Protein AF-A0A382R152-F1 (afdb_monomer_lite)

pLDDT: mean 88.53, std 9.12, range [49.44, 97.94]

Structure (mmCIF, N/CA/C/O backbone):
data_AF-A0A382R152-F1
#
_entry.id   AF-A0A382R152-F1
#
loop_
_atom_site.group_PDB
_atom_site.id
_atom_site.type_symbol
_atom_site.label_atom_id
_atom_site.label_alt_id
_atom_site.label_comp_id
_atom_site.label_asym_id
_atom_site.label_entity_id
_atom_site.label_seq_id
_atom_site.pdbx_PDB_ins_code
_atom_site.Cartn_x
_atom_site.Cartn_y
_atom_site.Cartn_z
_atom_site.occupancy
_atom_site.B_iso_or_equiv
_atom_site.auth_seq_id
_atom_site.auth_comp_id
_atom_site.auth_asym_id
_atom_site.auth_atom_id
_atom_site.pdbx_PDB_model_num
ATOM 1 N N . GLU A 1 1 ? 10.656 -10.999 -13.604 1.00 49.44 1 GLU A N 1
ATOM 2 C CA . GLU A 1 1 ? 9.371 -11.693 -13.848 1.00 49.44 1 GLU A CA 1
ATOM 3 C C . GLU A 1 1 ? 8.268 -10.721 -14.263 1.00 49.44 1 GLU A C 1
ATOM 5 O O . GLU A 1 1 ? 7.995 -10.675 -15.449 1.00 49.44 1 GLU A O 1
ATOM 10 N N . ARG A 1 2 ? 7.750 -9.830 -13.401 1.00 69.31 2 ARG A N 1
ATOM 11 C CA . ARG A 1 2 ? 6.674 -8.877 -13.789 1.00 69.31 2 ARG A CA 1
ATOM 12 C C . ARG A 1 2 ? 6.960 -7.984 -15.012 1.00 69.31 2 ARG A C 1
ATOM 14 O O . ARG A 1 2 ? 6.044 -7.653 -15.750 1.00 69.31 2 ARG A O 1
ATOM 21 N N . ALA A 1 3 ? 8.215 -7.591 -15.251 1.00 72.88 3 ALA A N 1
ATOM 22 C CA . ALA A 1 3 ? 8.578 -6.809 -16.441 1.00 72.88 3 ALA A CA 1
ATOM 23 C C . ALA A 1 3 ? 8.379 -7.589 -17.759 1.00 72.88 3 ALA A C 1
ATOM 25 O O . ALA A 1 3 ? 8.063 -6.986 -18.779 1.00 72.88 3 ALA A O 1
ATOM 26 N N . MET A 1 4 ? 8.524 -8.920 -17.731 1.00 75.69 4 MET A N 1
ATOM 27 C CA . MET A 1 4 ? 8.311 -9.774 -18.904 1.00 75.69 4 MET A CA 1
ATOM 28 C C . MET A 1 4 ? 6.829 -9.908 -19.236 1.00 75.69 4 MET A C 1
ATOM 30 O O . MET A 1 4 ? 6.459 -9.758 -20.393 1.00 75.69 4 MET A O 1
ATOM 34 N N . GLU A 1 5 ? 5.979 -10.082 -18.221 1.00 81.56 5 GLU A N 1
ATOM 35 C CA . GLU A 1 5 ? 4.521 -10.082 -18.401 1.00 81.56 5 GLU A CA 1
ATOM 36 C C . GLU A 1 5 ? 4.058 -8.782 -19.076 1.00 81.56 5 GLU A C 1
ATOM 38 O O . GLU A 1 5 ? 3.312 -8.812 -20.053 1.00 81.56 5 GLU A O 1
ATOM 43 N N . TRP A 1 6 ? 4.565 -7.632 -18.618 1.00 80.31 6 TRP A N 1
ATOM 44 C CA . TRP A 1 6 ? 4.281 -6.337 -19.244 1.00 80.31 6 TRP A CA 1
ATOM 45 C C . TRP A 1 6 ? 4.761 -6.248 -20.693 1.00 80.31 6 TRP A C 1
ATOM 47 O O . TRP A 1 6 ? 4.036 -5.726 -21.537 1.00 80.31 6 TRP A O 1
ATOM 57 N N . LEU A 1 7 ? 5.949 -6.769 -21.006 1.00 81.31 7 LEU A N 1
ATOM 58 C CA . LEU A 1 7 ? 6.458 -6.802 -22.378 1.00 81.31 7 LEU A CA 1
ATOM 59 C C . LEU A 1 7 ? 5.624 -7.694 -23.293 1.00 81.31 7 LEU A C 1
ATOM 61 O O . LEU A 1 7 ? 5.415 -7.342 -24.451 1.00 81.31 7 LEU A O 1
ATOM 65 N N . GLU A 1 8 ? 5.118 -8.818 -22.794 1.00 84.00 8 GLU A N 1
ATOM 66 C CA . GLU A 1 8 ? 4.187 -9.653 -23.549 1.00 84.00 8 GLU A CA 1
ATOM 67 C C . GLU A 1 8 ? 2.862 -8.940 -23.808 1.00 84.00 8 GLU A C 1
ATOM 69 O O . GLU A 1 8 ? 2.343 -9.018 -24.923 1.00 84.00 8 GLU A O 1
ATOM 74 N N . PHE A 1 9 ? 2.322 -8.228 -22.813 1.00 83.81 9 PHE A N 1
ATOM 75 C CA . PHE A 1 9 ? 1.118 -7.417 -22.993 1.00 83.81 9 PHE A CA 1
ATOM 76 C C . PHE A 1 9 ? 1.338 -6.308 -24.023 1.00 83.81 9 PHE A C 1
ATOM 78 O O . PHE A 1 9 ? 0.552 -6.207 -24.963 1.00 83.81 9 PHE A O 1
ATOM 85 N N . LEU A 1 10 ? 2.434 -5.550 -23.911 1.00 79.69 10 LEU A N 1
ATOM 86 C CA . LEU A 1 10 ? 2.822 -4.545 -24.905 1.00 79.69 10 LEU A CA 1
ATOM 87 C C . LEU A 1 10 ? 2.988 -5.175 -26.291 1.00 79.69 10 LEU A C 1
ATOM 89 O O . LEU A 1 10 ? 2.518 -4.630 -27.281 1.00 79.69 10 LEU A O 1
ATOM 93 N N . GLY A 1 11 ? 3.575 -6.369 -26.368 1.00 78.81 11 GLY A N 1
ATOM 94 C CA . GLY A 1 11 ? 3.734 -7.119 -27.611 1.00 78.81 11 GLY A CA 1
ATOM 95 C C . GLY A 1 11 ? 2.418 -7.505 -28.296 1.00 78.81 11 GLY A C 1
ATOM 96 O O . GLY A 1 11 ? 2.448 -7.809 -29.488 1.00 78.81 11 GLY A O 1
ATOM 97 N N . ARG A 1 12 ? 1.278 -7.468 -27.590 1.00 86.00 12 ARG A N 1
ATOM 98 C CA . ARG A 1 12 ? -0.070 -7.714 -28.137 1.00 86.00 12 ARG A CA 1
ATOM 99 C C . ARG A 1 12 ? -0.805 -6.432 -28.545 1.00 86.00 12 ARG A C 1
ATOM 101 O O . ARG A 1 12 ? -1.848 -6.532 -29.185 1.00 86.00 12 ARG A O 1
ATOM 108 N N . CYS A 1 13 ? -0.286 -5.259 -28.186 1.00 86.62 13 CYS A N 1
ATOM 109 C CA . CYS A 1 13 ? -0.845 -3.967 -28.580 1.00 86.62 13 CYS A CA 1
ATOM 110 C C . CYS A 1 13 ? -0.509 -3.624 -30.043 1.00 86.62 13 CYS A C 1
ATOM 112 O O . CYS A 1 13 ? 0.427 -4.177 -30.638 1.00 86.62 13 CYS A O 1
ATOM 114 N N . ASP A 1 14 ? -1.274 -2.700 -30.620 1.00 89.69 14 ASP A N 1
ATOM 115 C CA . ASP A 1 14 ? -0.998 -2.093 -31.922 1.00 89.69 14 ASP A CA 1
ATOM 116 C C . ASP A 1 14 ? 0.264 -1.212 -31.887 1.00 89.69 14 ASP A C 1
ATOM 118 O O . ASP A 1 14 ? 0.681 -0.737 -30.830 1.00 89.69 14 ASP A O 1
ATOM 122 N N . ASP A 1 15 ? 0.882 -1.010 -33.052 1.00 88.81 15 ASP A N 1
ATOM 123 C CA . ASP A 1 15 ? 2.144 -0.268 -33.169 1.00 88.81 15 ASP A CA 1
ATOM 124 C C . ASP A 1 15 ? 2.016 1.187 -32.677 1.00 88.81 15 ASP A C 1
ATOM 126 O O . ASP A 1 15 ? 2.917 1.681 -32.000 1.00 88.81 15 ASP A O 1
ATOM 130 N N . SER A 1 16 ? 0.885 1.856 -32.936 1.00 87.88 16 SER A N 1
ATOM 131 C CA . SER A 1 16 ? 0.647 3.232 -32.478 1.00 87.88 16 SER A CA 1
ATOM 132 C C . SER A 1 16 ? 0.649 3.356 -30.955 1.00 87.88 16 SER A C 1
ATOM 134 O O . SER A 1 16 ? 1.367 4.199 -30.422 1.00 87.88 16 SER A O 1
ATOM 136 N N . SER A 1 17 ? -0.082 2.491 -30.247 1.00 86.50 17 SER A N 1
ATOM 137 C CA . SER A 1 17 ? -0.139 2.505 -28.778 1.00 86.50 17 SER A CA 1
ATOM 138 C C . SER A 1 17 ? 1.228 2.234 -28.141 1.00 86.50 17 SER A C 1
ATOM 140 O O . SER A 1 17 ? 1.584 2.813 -27.114 1.00 86.50 17 SER A O 1
ATOM 142 N N . ILE A 1 18 ? 2.014 1.345 -28.752 1.00 86.00 18 ILE A N 1
ATOM 143 C CA . ILE A 1 18 ? 3.367 1.019 -28.294 1.00 86.00 18 ILE A CA 1
ATOM 144 C C . ILE A 1 18 ? 4.302 2.221 -28.453 1.00 86.00 18 ILE A C 1
ATOM 146 O O . ILE A 1 18 ? 5.067 2.525 -27.536 1.00 86.00 18 ILE A O 1
ATOM 150 N N . LEU A 1 19 ? 4.253 2.895 -29.605 1.00 88.00 19 LEU A N 1
ATOM 151 C CA . LEU A 1 19 ? 5.058 4.087 -29.870 1.00 88.00 19 LEU A CA 1
ATOM 152 C C . LEU A 1 19 ? 4.694 5.232 -28.943 1.00 88.00 19 LEU A C 1
ATOM 154 O O . LEU A 1 19 ? 5.592 5.853 -28.383 1.00 88.00 19 LEU A O 1
ATOM 158 N N . GLU A 1 20 ? 3.399 5.473 -28.748 1.00 88.56 20 GLU A N 1
ATOM 159 C CA . GLU A 1 20 ? 2.924 6.502 -27.831 1.00 88.56 20 GLU A CA 1
ATOM 160 C C . GLU A 1 20 ? 3.490 6.264 -26.430 1.00 88.56 20 GLU A C 1
ATOM 162 O O . GLU A 1 20 ? 4.118 7.159 -25.866 1.00 88.56 20 GLU A O 1
ATOM 167 N N . TRP A 1 21 ? 3.390 5.032 -25.916 1.00 86.44 21 TRP A N 1
ATOM 168 C CA . TRP A 1 21 ? 3.977 4.670 -24.626 1.00 86.44 21 TRP A CA 1
ATOM 169 C C . TRP A 1 21 ? 5.500 4.872 -24.600 1.00 86.44 21 TRP A C 1
ATOM 171 O O . TRP A 1 21 ? 6.046 5.463 -23.665 1.00 86.44 21 TRP A O 1
ATOM 181 N N . LEU A 1 22 ? 6.207 4.423 -25.640 1.00 85.00 22 LEU A N 1
ATOM 182 C CA . LEU A 1 22 ? 7.656 4.592 -25.756 1.00 85.00 22 LEU A CA 1
ATOM 183 C C . LEU A 1 22 ? 8.079 6.057 -25.848 1.00 85.00 22 LEU A C 1
ATOM 185 O O . LEU A 1 22 ? 9.185 6.378 -25.424 1.00 85.00 22 LEU A O 1
ATOM 189 N N . GLN A 1 23 ? 7.245 6.949 -26.368 1.00 87.38 23 GLN A N 1
ATOM 190 C CA . GLN A 1 23 ? 7.544 8.376 -26.467 1.00 87.38 23 GLN A CA 1
ATOM 191 C C . GLN A 1 23 ? 7.165 9.126 -25.187 1.00 87.38 23 GLN A C 1
ATOM 193 O O . GLN A 1 23 ? 7.918 9.999 -24.758 1.00 87.38 23 GLN A O 1
ATOM 198 N N . SER A 1 24 ? 6.061 8.754 -24.535 1.00 86.38 24 SER A N 1
ATOM 199 C CA . SER A 1 24 ? 5.534 9.452 -23.357 1.00 86.38 24 SER A CA 1
ATOM 200 C C . SER A 1 24 ? 6.192 9.051 -22.037 1.00 86.38 24 SER A C 1
ATOM 202 O O . SER A 1 24 ? 6.223 9.847 -21.103 1.00 86.38 24 SER A O 1
ATOM 204 N N . GLU A 1 25 ? 6.664 7.806 -21.919 1.00 83.81 25 GLU A N 1
ATOM 205 C CA . GLU A 1 25 ? 7.173 7.276 -20.647 1.00 83.81 25 GLU A CA 1
ATOM 206 C C . GLU A 1 25 ? 8.525 7.912 -20.257 1.00 83.81 25 GLU A C 1
ATOM 208 O O . GLU A 1 25 ? 9.223 8.489 -21.091 1.00 83.81 25 GLU A O 1
ATOM 213 N N . ASP A 1 26 ? 8.934 7.793 -18.993 1.00 89.38 26 ASP A N 1
ATOM 214 C CA . ASP A 1 26 ? 10.235 8.285 -18.528 1.00 89.38 26 ASP A CA 1
ATOM 215 C C . ASP A 1 26 ? 11.416 7.620 -19.267 1.00 89.38 26 ASP A C 1
ATOM 217 O O . ASP A 1 26 ? 11.409 6.419 -19.564 1.00 89.38 26 ASP A O 1
ATOM 221 N N . PHE A 1 27 ? 12.444 8.412 -19.573 1.00 92.56 27 PHE A N 1
ATOM 222 C CA . PHE A 1 27 ? 13.604 7.949 -20.330 1.00 92.56 27 PHE A CA 1
ATOM 223 C C . PHE A 1 27 ? 14.461 6.969 -19.522 1.00 92.56 27 PHE A C 1
ATOM 225 O O . PHE A 1 27 ? 14.777 5.889 -20.024 1.00 92.56 27 PHE A O 1
ATOM 232 N N . ASP A 1 28 ? 14.785 7.293 -18.265 1.00 93.06 28 ASP A N 1
ATOM 233 C CA . ASP A 1 28 ? 15.613 6.434 -17.409 1.00 93.06 28 ASP A CA 1
ATOM 234 C C . ASP A 1 28 ? 14.925 5.082 -17.156 1.00 93.06 28 ASP A C 1
ATOM 236 O O . ASP A 1 28 ? 15.590 4.046 -17.110 1.00 93.06 28 ASP A O 1
ATOM 240 N N . GLN A 1 29 ? 13.591 5.046 -17.082 1.00 91.19 29 GLN A N 1
ATOM 241 C CA . GLN A 1 29 ? 12.837 3.794 -16.998 1.00 91.19 29 GLN A CA 1
ATOM 242 C C . GLN A 1 29 ? 12.987 2.908 -18.241 1.00 91.19 29 GLN A C 1
ATOM 244 O O . GLN A 1 29 ? 13.156 1.692 -18.101 1.00 91.19 29 GLN A O 1
ATOM 249 N N . LYS A 1 30 ? 12.946 3.483 -19.450 1.00 91.56 30 LYS A N 1
ATOM 250 C CA . LYS A 1 30 ? 13.200 2.725 -20.688 1.00 91.56 30 LYS A CA 1
ATOM 251 C C . LYS A 1 30 ? 14.620 2.176 -20.669 1.00 91.56 30 LYS A C 1
ATOM 253 O O . LYS A 1 30 ? 14.815 0.986 -20.900 1.00 91.56 30 LYS A O 1
ATOM 258 N N . VAL A 1 31 ? 15.601 3.010 -20.325 1.00 94.81 31 VAL A N 1
ATOM 259 C CA . VAL A 1 31 ? 17.007 2.590 -20.252 1.00 94.81 31 VAL A CA 1
ATOM 260 C C . VAL A 1 31 ? 17.191 1.480 -19.216 1.00 94.81 31 VAL A C 1
ATOM 262 O O . VAL A 1 31 ? 17.801 0.467 -19.543 1.00 94.81 31 VAL A O 1
ATOM 265 N N . ALA A 1 32 ? 16.604 1.592 -18.020 1.00 93.56 32 ALA A N 1
ATOM 266 C CA . ALA A 1 32 ? 16.646 0.543 -16.997 1.00 93.56 32 ALA A CA 1
ATOM 267 C C . ALA A 1 32 ? 16.058 -0.784 -17.508 1.00 93.56 32 ALA A C 1
ATOM 269 O O . ALA A 1 32 ? 16.636 -1.854 -17.291 1.00 93.56 32 ALA A O 1
ATOM 270 N N . LEU A 1 33 ? 14.927 -0.718 -18.224 1.00 91.56 33 LEU A N 1
ATOM 271 C CA . LEU A 1 33 ? 14.302 -1.880 -18.850 1.00 91.56 33 LEU A CA 1
ATOM 272 C C . LEU A 1 33 ? 15.258 -2.528 -19.857 1.00 91.56 33 LEU A C 1
ATOM 274 O O . LEU A 1 33 ? 15.572 -3.709 -19.713 1.00 91.56 33 LEU A O 1
ATOM 278 N N . PHE A 1 34 ? 15.788 -1.770 -20.820 1.00 93.25 34 PHE A N 1
ATOM 279 C CA . PHE A 1 34 ? 16.715 -2.307 -21.820 1.00 93.25 34 PHE A CA 1
ATOM 280 C C . PHE A 1 34 ? 18.026 -2.808 -21.191 1.00 93.25 34 PHE A C 1
ATOM 282 O O . PHE A 1 34 ? 18.452 -3.916 -21.509 1.00 93.25 34 PHE A O 1
ATOM 289 N N . GLN A 1 35 ? 18.612 -2.103 -20.219 1.00 94.56 35 GLN A N 1
ATOM 290 C CA . GLN A 1 35 ? 19.797 -2.563 -19.481 1.00 94.56 35 GLN A CA 1
ATOM 291 C C . GLN A 1 35 ? 19.567 -3.910 -18.788 1.00 94.56 35 GLN A C 1
ATOM 293 O O . GLN A 1 35 ? 20.495 -4.714 -18.689 1.00 94.56 35 GLN A O 1
ATOM 298 N N . SER A 1 36 ? 18.343 -4.205 -18.340 1.00 91.88 36 SER A N 1
ATOM 299 C CA . SER A 1 36 ? 18.020 -5.501 -17.733 1.00 91.88 36 SER A CA 1
ATOM 300 C C . SER A 1 36 ? 17.859 -6.642 -18.752 1.00 91.88 36 SER A C 1
ATOM 302 O O . SER A 1 36 ? 18.052 -7.803 -18.391 1.00 91.88 36 SER A O 1
ATOM 304 N N . LEU A 1 37 ? 17.582 -6.336 -20.026 1.00 92.31 37 LEU A N 1
ATOM 305 C CA . LEU A 1 37 ? 17.165 -7.323 -21.037 1.00 92.31 37 LEU A CA 1
ATOM 306 C C . LEU A 1 37 ? 18.151 -7.510 -22.190 1.00 92.31 37 LEU A C 1
ATOM 308 O O . LEU A 1 37 ? 18.156 -8.575 -22.811 1.00 92.31 37 LEU A O 1
ATOM 312 N N . VAL A 1 38 ? 18.984 -6.511 -22.477 1.00 93.38 38 VAL A N 1
ATOM 313 C CA . VAL A 1 38 ? 19.966 -6.555 -23.563 1.00 93.38 38 VAL A CA 1
ATOM 314 C C . VAL A 1 38 ? 21.358 -6.155 -23.092 1.00 93.38 38 VAL A C 1
ATOM 316 O O . VAL A 1 38 ? 21.535 -5.495 -22.064 1.00 93.38 38 VAL A O 1
ATOM 319 N N . LYS A 1 39 ? 22.363 -6.602 -23.840 1.00 92.38 39 LYS A N 1
ATOM 320 C CA . LYS A 1 39 ? 23.678 -5.962 -23.916 1.00 92.38 39 LYS A CA 1
ATOM 321 C C . LYS A 1 39 ? 23.792 -5.327 -25.296 1.00 92.38 39 LYS A C 1
ATOM 323 O O . LYS A 1 39 ? 23.332 -5.921 -26.267 1.00 92.38 39 LYS A O 1
ATOM 328 N N . VAL A 1 40 ? 24.370 -4.140 -25.366 1.00 92.94 40 VAL A N 1
ATOM 329 C CA . VAL A 1 40 ? 24.528 -3.399 -26.616 1.00 92.94 40 VAL A CA 1
ATOM 330 C C . VAL A 1 40 ? 26.006 -3.114 -26.789 1.00 92.94 40 VAL A C 1
ATOM 332 O O . VAL A 1 40 ? 26.661 -2.692 -25.836 1.00 92.94 40 VAL A O 1
ATOM 335 N N . TYR A 1 41 ? 26.506 -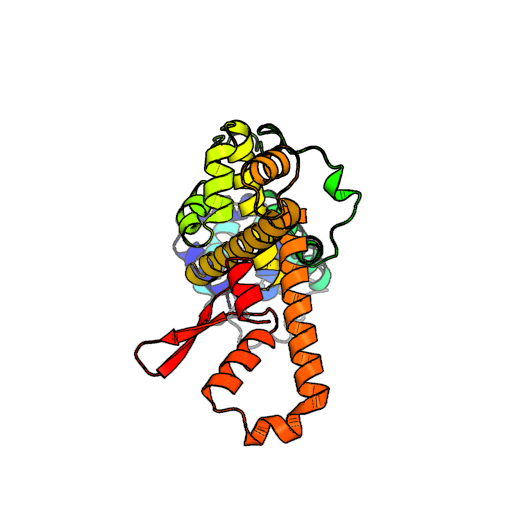3.372 -27.987 1.00 89.75 41 TYR A N 1
ATOM 336 C CA . TYR A 1 41 ? 27.870 -3.080 -28.394 1.00 89.75 41 TYR A CA 1
ATOM 337 C C . TYR A 1 41 ? 27.849 -2.234 -29.663 1.00 89.75 41 TYR A C 1
ATOM 339 O O . TYR A 1 41 ? 26.858 -2.216 -30.397 1.00 89.75 41 TYR A O 1
ATOM 347 N N . LYS A 1 42 ? 28.945 -1.523 -29.900 1.00 88.31 42 LYS A N 1
ATOM 348 C CA . LYS A 1 42 ? 29.193 -0.748 -31.110 1.00 88.31 42 LYS A CA 1
ATOM 349 C C . LYS A 1 42 ? 30.639 -0.988 -31.518 1.00 88.31 42 LYS A C 1
ATOM 351 O O . LYS A 1 42 ? 31.487 -1.279 -30.675 1.00 88.31 42 LYS A O 1
ATOM 356 N N . ASP A 1 43 ? 30.925 -0.896 -32.808 1.00 80.00 43 ASP A N 1
ATOM 357 C CA . ASP A 1 43 ? 32.303 -0.976 -33.289 1.00 80.00 43 ASP A CA 1
ATOM 358 C C . ASP A 1 43 ? 33.052 0.327 -32.954 1.00 80.00 43 ASP A C 1
ATOM 360 O O . ASP A 1 43 ? 33.139 1.255 -33.760 1.00 80.00 43 ASP A O 1
ATOM 364 N N . ASP A 1 44 ? 33.514 0.428 -31.705 1.00 79.06 44 ASP A N 1
ATOM 365 C CA . ASP A 1 44 ? 34.372 1.497 -31.202 1.00 79.06 44 ASP A CA 1
ATOM 366 C C . ASP A 1 44 ? 35.449 0.964 -30.238 1.00 79.06 44 ASP A C 1
ATOM 368 O O . ASP A 1 44 ? 35.395 -0.168 -29.756 1.00 79.06 44 ASP A O 1
ATOM 372 N N . GLU A 1 45 ? 36.460 1.786 -29.947 1.00 70.19 45 GLU A N 1
ATOM 373 C CA . GLU A 1 45 ? 37.611 1.382 -29.122 1.00 70.19 45 GLU A CA 1
ATOM 374 C C . GLU A 1 45 ? 37.239 0.977 -27.684 1.00 70.19 45 GLU A C 1
ATOM 376 O O . GLU A 1 45 ? 38.019 0.300 -27.014 1.00 70.19 45 GLU A O 1
ATOM 381 N N . MET A 1 46 ? 36.067 1.385 -27.195 1.00 70.69 46 MET A N 1
ATOM 382 C CA . MET A 1 46 ? 35.683 1.271 -25.786 1.00 70.69 46 MET A CA 1
ATOM 383 C C . MET A 1 46 ? 34.678 0.142 -25.533 1.00 70.69 46 MET A C 1
ATOM 385 O O . MET A 1 46 ? 34.532 -0.291 -24.389 1.00 70.69 46 MET A O 1
ATOM 389 N N . THR A 1 47 ? 33.992 -0.341 -26.572 1.00 67.88 47 THR A N 1
ATOM 390 C CA . THR A 1 47 ? 32.923 -1.344 -26.462 1.00 67.88 47 THR A CA 1
ATOM 391 C C . THR A 1 47 ? 33.131 -2.575 -27.351 1.00 67.88 47 THR A C 1
ATOM 393 O O . THR A 1 47 ? 32.436 -3.567 -27.167 1.00 67.88 47 THR A O 1
ATOM 396 N N . ASN A 1 48 ? 34.147 -2.625 -28.218 1.00 69.38 48 ASN A N 1
ATOM 397 C CA . ASN A 1 48 ? 34.407 -3.760 -29.122 1.00 69.38 48 ASN A CA 1
ATOM 398 C C . ASN A 1 48 ? 35.042 -5.011 -28.450 1.00 69.38 48 ASN A C 1
ATOM 400 O O . ASN A 1 48 ? 35.848 -5.713 -29.056 1.00 69.38 48 ASN A O 1
ATOM 404 N N . SER A 1 49 ? 34.730 -5.315 -27.183 1.00 72.12 49 SER A N 1
ATOM 405 C CA . SER A 1 49 ? 35.267 -6.516 -26.515 1.00 72.12 49 SER A CA 1
ATOM 406 C C . SER A 1 49 ? 34.377 -7.755 -26.655 1.00 72.12 49 SER A C 1
ATOM 408 O O . SER A 1 49 ? 34.891 -8.859 -26.527 1.00 72.12 49 SER A O 1
ATOM 410 N N . TYR A 1 50 ? 33.073 -7.614 -26.949 1.00 79.31 50 TYR A N 1
ATOM 411 C CA . TYR A 1 50 ? 32.094 -8.714 -27.134 1.00 79.31 50 TYR A CA 1
ATOM 412 C C . TYR A 1 50 ? 32.156 -9.849 -26.082 1.00 79.31 50 TYR A C 1
ATOM 414 O O . TYR A 1 50 ? 31.645 -10.950 -26.296 1.00 79.31 50 TYR A O 1
ATOM 422 N N . GLU A 1 51 ? 32.746 -9.593 -24.912 1.00 75.81 51 GLU A N 1
ATOM 423 C CA . GLU A 1 51 ? 32.969 -10.612 -23.891 1.00 75.81 51 GLU A CA 1
ATOM 424 C C . GLU A 1 51 ? 31.657 -10.977 -23.177 1.00 75.81 51 GLU A C 1
ATOM 426 O O . GLU A 1 51 ? 30.880 -10.117 -22.728 1.00 75.81 51 GLU A O 1
ATOM 431 N N . GLY A 1 52 ? 31.408 -12.280 -23.020 1.00 77.00 52 GLY A N 1
ATOM 432 C CA . GLY A 1 52 ? 30.259 -12.783 -22.267 1.00 77.00 52 GLY A CA 1
ATOM 433 C C . GLY A 1 52 ? 28.921 -12.627 -22.993 1.00 77.00 52 GLY A C 1
ATOM 434 O O . GLY A 1 52 ? 27.884 -12.467 -22.332 1.00 77.00 52 GLY A O 1
ATOM 435 N N . VAL A 1 53 ? 28.943 -12.620 -24.329 1.00 83.75 53 VAL A N 1
ATOM 436 C CA . VAL A 1 53 ? 27.765 -12.797 -25.196 1.00 83.75 53 VAL A CA 1
ATOM 437 C C . VAL A 1 53 ? 27.896 -13.988 -26.145 1.00 83.75 53 VAL A C 1
ATOM 439 O O . VAL A 1 53 ? 27.094 -14.138 -27.072 1.00 83.75 53 VAL A O 1
ATOM 442 N N . GLU A 1 54 ? 28.867 -14.875 -25.912 1.00 84.19 54 GLU A N 1
ATOM 443 C CA . GLU A 1 54 ? 29.066 -16.047 -26.758 1.00 84.19 54 GLU A CA 1
ATOM 444 C C . GLU A 1 54 ? 27.802 -16.926 -26.766 1.00 84.19 54 GLU A C 1
ATOM 446 O O . GLU A 1 54 ? 27.289 -17.344 -25.727 1.00 84.19 54 GLU A O 1
ATOM 451 N N . GLY A 1 55 ? 27.268 -17.196 -27.960 1.00 81.88 55 GLY A N 1
ATOM 452 C CA . GLY A 1 55 ? 26.065 -18.016 -28.139 1.00 81.88 55 GLY A CA 1
ATOM 453 C C . GLY A 1 55 ? 24.737 -17.319 -27.819 1.00 81.88 55 GLY A C 1
ATOM 454 O O . GLY A 1 55 ? 23.687 -17.960 -27.912 1.00 81.88 55 GLY A O 1
ATOM 455 N N . MET A 1 56 ? 24.740 -16.026 -27.476 1.00 88.81 56 MET A N 1
ATOM 456 C CA . MET A 1 56 ? 23.505 -15.253 -27.331 1.00 88.81 56 MET A CA 1
ATOM 457 C C . MET A 1 56 ? 22.900 -14.915 -28.698 1.00 88.81 56 MET A C 1
ATOM 459 O O . MET A 1 56 ? 23.601 -14.711 -29.690 1.00 88.81 56 MET A O 1
ATOM 463 N N . THR A 1 57 ? 21.569 -14.835 -28.752 1.00 89.75 57 THR A N 1
ATOM 464 C CA . THR A 1 57 ? 20.885 -14.327 -29.947 1.00 89.75 57 THR A CA 1
ATOM 465 C C . THR A 1 57 ? 21.160 -12.833 -30.067 1.00 89.75 57 THR A C 1
ATOM 467 O O . THR A 1 57 ? 20.974 -12.103 -29.091 1.00 89.75 57 THR A O 1
ATOM 470 N N . HIS A 1 58 ? 21.579 -12.390 -31.251 1.00 90.12 58 HIS A N 1
ATOM 471 C CA . HIS A 1 58 ? 21.860 -10.987 -31.526 1.00 90.12 58 HIS A CA 1
ATOM 472 C C . HIS A 1 58 ? 21.024 -10.454 -32.687 1.00 90.12 58 HIS A C 1
ATOM 474 O O . HIS A 1 58 ? 20.467 -11.213 -33.488 1.00 90.12 58 HIS A O 1
ATOM 480 N N . LEU A 1 59 ? 20.917 -9.134 -32.739 1.00 91.25 59 LEU A N 1
ATOM 481 C CA . LEU A 1 59 ? 20.210 -8.376 -33.753 1.00 91.25 59 LEU A CA 1
ATOM 482 C C . LEU A 1 59 ? 20.990 -7.092 -34.035 1.00 91.25 59 LEU A C 1
ATOM 484 O O . LEU A 1 59 ? 21.302 -6.354 -33.106 1.00 91.25 59 LEU A O 1
ATOM 488 N N . SER A 1 60 ? 21.217 -6.812 -35.315 1.00 91.06 60 SER A N 1
ATOM 489 C CA . SER A 1 60 ? 21.661 -5.507 -35.802 1.00 91.06 60 SER A CA 1
ATOM 490 C C . SER A 1 60 ? 20.613 -4.990 -36.782 1.00 91.06 60 SER A C 1
ATOM 492 O O . SER A 1 60 ? 20.208 -5.719 -37.692 1.00 91.06 60 SER A O 1
ATOM 494 N N . LEU A 1 61 ? 20.104 -3.779 -36.548 1.00 89.81 61 LEU A N 1
ATOM 495 C CA . LEU A 1 61 ? 19.034 -3.173 -37.356 1.00 89.81 61 LEU A CA 1
ATOM 496 C C . LEU A 1 61 ? 19.556 -2.088 -38.297 1.00 89.81 61 LEU A C 1
ATOM 498 O O . LEU A 1 61 ? 19.043 -1.933 -39.402 1.00 89.81 61 LEU A O 1
ATOM 502 N N . ASP A 1 62 ? 20.580 -1.363 -37.862 1.00 87.44 62 ASP A N 1
ATOM 503 C CA . ASP A 1 62 ? 21.138 -0.190 -38.531 1.00 87.44 62 ASP A CA 1
ATOM 504 C C . ASP A 1 62 ? 22.601 -0.379 -38.958 1.00 87.44 62 ASP A C 1
ATOM 506 O O . ASP A 1 62 ? 23.181 0.513 -39.575 1.00 87.44 62 ASP A O 1
ATOM 510 N N . GLY A 1 63 ? 23.197 -1.535 -38.645 1.00 85.56 63 GLY A N 1
ATOM 511 C CA . GLY A 1 63 ? 24.608 -1.824 -38.899 1.00 85.56 63 GLY A CA 1
ATOM 512 C C . GLY A 1 63 ? 25.571 -1.050 -37.996 1.00 85.56 63 GLY A C 1
ATOM 513 O O . GLY A 1 63 ? 26.769 -1.056 -38.268 1.00 85.56 63 GLY A O 1
ATOM 514 N N . VAL A 1 64 ? 25.063 -0.371 -36.961 1.00 89.12 64 VAL A N 1
ATOM 515 C CA . VAL A 1 64 ? 25.863 0.409 -36.007 1.00 89.12 64 VAL A CA 1
ATOM 516 C C . VAL A 1 64 ? 25.871 -0.259 -34.641 1.00 89.12 64 VAL A C 1
ATOM 518 O O . VAL A 1 64 ? 26.942 -0.414 -34.056 1.00 89.12 64 VAL A O 1
ATOM 521 N N . TYR A 1 65 ? 24.699 -0.648 -34.132 1.00 92.81 65 TYR A N 1
ATOM 522 C CA . TYR A 1 65 ? 24.597 -1.307 -32.832 1.00 92.81 65 TYR A CA 1
ATOM 523 C C . TYR A 1 65 ? 24.357 -2.802 -32.986 1.00 92.81 65 TYR A C 1
ATOM 525 O O . TYR A 1 65 ? 23.447 -3.238 -33.698 1.00 92.81 65 TYR A O 1
ATOM 533 N N . ASP A 1 66 ? 25.119 -3.576 -32.224 1.00 92.75 66 ASP A N 1
ATOM 534 C CA . ASP A 1 66 ? 24.923 -5.007 -32.060 1.00 92.75 66 ASP A CA 1
ATOM 535 C C . ASP A 1 66 ? 24.241 -5.281 -30.719 1.00 92.75 66 ASP A C 1
ATOM 537 O O . ASP A 1 66 ? 24.798 -5.076 -29.635 1.00 92.75 66 ASP A O 1
ATOM 541 N N . ILE A 1 67 ? 22.984 -5.724 -30.793 1.00 94.62 67 ILE A N 1
ATOM 542 C CA . ILE A 1 67 ? 22.108 -5.913 -29.636 1.00 94.62 67 ILE A CA 1
ATOM 543 C C . ILE A 1 67 ? 22.001 -7.402 -29.323 1.00 94.62 67 ILE A C 1
ATOM 545 O O . ILE A 1 67 ? 21.437 -8.170 -30.100 1.00 94.62 67 ILE A O 1
ATOM 549 N N . TYR A 1 68 ? 22.476 -7.807 -28.148 1.00 94.19 68 TYR A N 1
ATOM 550 C CA . TYR A 1 68 ? 22.414 -9.180 -27.651 1.00 94.19 68 TYR A CA 1
ATOM 551 C C . TYR A 1 68 ? 21.327 -9.327 -26.595 1.00 94.19 68 TYR A C 1
ATOM 553 O O . TYR A 1 68 ? 21.307 -8.607 -25.594 1.00 94.19 68 TYR A O 1
ATOM 561 N N . PHE A 1 69 ? 20.441 -10.301 -26.781 1.00 93.75 69 PHE A N 1
ATOM 562 C CA . PHE A 1 69 ? 19.354 -10.567 -25.845 1.00 93.75 69 PHE A CA 1
ATOM 563 C C . PHE A 1 69 ? 19.830 -11.429 -24.672 1.00 93.75 69 PHE A C 1
ATOM 565 O O . PHE A 1 69 ? 20.333 -12.536 -24.860 1.00 93.75 69 PHE A O 1
ATOM 572 N N . LYS A 1 70 ? 19.604 -10.950 -23.442 1.00 90.75 70 LYS A N 1
ATOM 573 C CA . LYS A 1 70 ? 19.865 -11.701 -22.198 1.00 90.75 70 LYS A CA 1
ATOM 574 C C . LYS A 1 70 ? 18.795 -12.763 -21.918 1.00 90.75 70 LYS A C 1
ATOM 576 O O . LYS A 1 70 ? 18.988 -13.632 -21.072 1.00 90.75 70 LYS A O 1
ATOM 581 N N . ILE A 1 71 ? 17.657 -12.674 -22.604 1.00 88.00 71 ILE A N 1
ATOM 582 C CA . ILE A 1 71 ? 16.468 -13.506 -22.407 1.00 88.00 71 ILE A CA 1
ATOM 583 C C . ILE A 1 71 ? 16.221 -14.416 -23.614 1.00 88.00 71 ILE A C 1
ATOM 585 O O . ILE A 1 71 ? 16.497 -14.047 -24.754 1.00 88.00 71 ILE A O 1
ATOM 589 N N . LYS A 1 72 ? 15.652 -15.604 -23.371 1.00 85.00 72 LYS A N 1
ATOM 590 C CA . LYS A 1 72 ? 15.278 -16.537 -24.449 1.00 85.00 72 LYS A CA 1
ATOM 591 C C . LYS A 1 72 ? 14.073 -16.030 -25.243 1.00 85.00 72 LYS A C 1
ATOM 593 O O . LYS A 1 72 ? 14.099 -16.036 -26.470 1.00 85.00 72 LYS A O 1
ATOM 598 N N . GLU A 1 73 ? 13.043 -15.554 -24.551 1.00 84.88 73 GLU A N 1
ATOM 599 C CA . GLU A 1 73 ? 11.802 -15.043 -25.142 1.00 84.88 73 GLU A CA 1
ATOM 600 C C . GLU A 1 73 ? 11.937 -13.558 -25.494 1.00 84.88 73 GLU A C 1
ATOM 602 O O . GLU A 1 73 ? 11.533 -12.670 -24.754 1.00 84.88 73 GLU A O 1
ATOM 607 N N . HIS A 1 74 ? 12.548 -13.279 -26.642 1.00 87.44 74 HIS A N 1
ATOM 608 C CA . HIS A 1 74 ? 12.886 -11.919 -27.072 1.00 87.44 74 HIS A CA 1
ATOM 609 C C . HIS A 1 74 ? 11.947 -11.364 -28.156 1.00 87.44 74 HIS A C 1
ATOM 611 O O . HIS A 1 74 ? 12.193 -10.279 -28.674 1.00 87.44 74 HIS A O 1
ATOM 617 N N . GLY A 1 75 ? 10.876 -12.079 -28.523 1.00 87.81 75 GLY A N 1
ATOM 618 C CA . GLY A 1 75 ? 9.999 -11.709 -29.644 1.00 87.81 75 GLY A CA 1
ATOM 619 C C . GLY A 1 75 ? 9.356 -10.325 -29.493 1.00 87.81 75 GLY A C 1
ATOM 620 O O . GLY A 1 75 ? 9.451 -9.502 -30.403 1.00 87.81 75 GLY A O 1
ATOM 621 N N . ALA A 1 76 ? 8.773 -10.042 -28.324 1.00 87.38 76 ALA A N 1
ATOM 622 C CA . ALA A 1 76 ? 8.182 -8.736 -28.030 1.00 87.38 76 ALA A CA 1
ATOM 623 C C . ALA A 1 76 ? 9.239 -7.621 -28.040 1.00 87.38 76 ALA A C 1
ATOM 625 O O . ALA A 1 76 ? 9.056 -6.593 -28.682 1.00 87.38 76 ALA A O 1
ATOM 626 N N . LEU A 1 77 ? 10.390 -7.859 -27.405 1.00 89.50 77 LEU A N 1
ATOM 627 C CA . LEU A 1 77 ? 11.479 -6.887 -27.335 1.00 89.50 77 LEU A CA 1
ATOM 628 C C . LEU A 1 77 ? 12.097 -6.589 -28.708 1.00 89.50 77 LEU A C 1
ATOM 630 O O . LEU A 1 77 ? 12.375 -5.437 -29.027 1.00 89.50 77 LEU A O 1
ATOM 634 N N . LYS A 1 78 ? 12.259 -7.614 -29.550 1.00 91.19 78 LYS A N 1
ATOM 635 C CA . LYS A 1 78 ? 12.696 -7.466 -30.940 1.00 91.19 78 LYS A CA 1
ATOM 636 C C . LYS A 1 78 ? 11.715 -6.610 -31.738 1.00 91.19 78 LYS A C 1
ATOM 638 O O . LYS A 1 78 ? 12.158 -5.731 -32.469 1.00 91.19 78 LYS A O 1
ATOM 643 N N . ARG A 1 79 ? 10.404 -6.828 -31.580 1.00 89.62 79 ARG A N 1
ATOM 644 C CA . ARG A 1 79 ? 9.376 -5.986 -32.214 1.00 89.62 79 ARG A CA 1
ATOM 645 C C . ARG A 1 79 ? 9.487 -4.529 -31.754 1.00 89.62 79 ARG A C 1
ATOM 647 O O . ARG A 1 79 ? 9.482 -3.650 -32.606 1.00 89.62 79 ARG A O 1
ATOM 654 N N . LEU A 1 80 ? 9.656 -4.282 -30.450 1.00 89.81 80 LEU A N 1
ATOM 655 C CA . LEU A 1 80 ? 9.850 -2.928 -29.908 1.00 89.81 80 LEU A CA 1
ATOM 656 C C . LEU A 1 80 ? 11.071 -2.229 -30.520 1.00 89.81 80 LEU A C 1
ATOM 658 O O . LEU A 1 80 ? 10.969 -1.077 -30.926 1.00 89.81 80 LEU A O 1
ATOM 662 N N . LEU A 1 81 ? 12.210 -2.923 -30.612 1.00 92.19 81 LEU A N 1
ATOM 663 C CA . LEU A 1 81 ? 13.439 -2.374 -31.195 1.00 92.19 81 LEU A CA 1
ATOM 664 C C . LEU A 1 81 ? 13.285 -2.061 -32.688 1.00 92.19 81 LEU A C 1
ATOM 666 O O . LEU A 1 81 ? 13.726 -1.003 -33.124 1.00 92.19 81 LEU A O 1
ATOM 670 N N . ILE A 1 82 ? 12.637 -2.948 -33.454 1.00 92.81 82 ILE A N 1
ATOM 671 C CA . ILE A 1 82 ? 12.347 -2.719 -34.879 1.00 92.81 82 ILE A CA 1
ATOM 672 C C . ILE A 1 82 ? 11.475 -1.473 -35.048 1.00 92.81 82 ILE A C 1
ATOM 674 O O . ILE A 1 82 ? 11.802 -0.614 -35.860 1.00 92.81 82 ILE A O 1
ATOM 678 N N . LEU A 1 83 ? 10.408 -1.366 -34.255 1.00 91.94 83 LEU A N 1
ATOM 679 C CA . LEU A 1 83 ? 9.455 -0.263 -34.332 1.00 91.94 83 LEU A CA 1
ATOM 680 C C . LEU A 1 83 ? 10.085 1.080 -33.931 1.00 91.94 83 LEU A C 1
ATOM 682 O O . LEU A 1 83 ? 9.896 2.082 -34.614 1.00 91.94 83 LEU A O 1
ATOM 686 N N . LEU A 1 84 ? 10.889 1.096 -32.862 1.00 91.81 84 LEU A N 1
ATOM 687 C CA . LEU A 1 84 ? 11.675 2.271 -32.471 1.00 91.81 84 LEU A CA 1
ATOM 688 C C . LEU A 1 84 ? 12.639 2.694 -33.576 1.00 91.81 84 LEU A C 1
ATOM 690 O O . LEU A 1 84 ? 12.718 3.874 -33.900 1.00 91.81 84 LEU A O 1
ATOM 694 N N . CYS A 1 85 ? 13.363 1.737 -34.158 1.00 94.00 85 CYS A N 1
ATOM 695 C CA . CYS A 1 85 ? 14.337 2.020 -35.204 1.00 94.00 85 CYS A CA 1
ATOM 696 C C . CYS A 1 85 ? 13.682 2.600 -36.468 1.00 94.00 85 CYS A C 1
ATOM 698 O O . CYS A 1 85 ? 14.308 3.423 -37.134 1.00 94.00 85 CYS A O 1
ATOM 700 N N . SER A 1 86 ? 12.456 2.187 -36.817 1.00 93.06 86 SER A N 1
ATOM 701 C CA . SER A 1 86 ? 11.761 2.689 -38.008 1.00 93.06 86 SER A CA 1
ATOM 702 C C . SER A 1 86 ? 11.058 4.029 -37.785 1.00 93.06 86 SER A C 1
ATOM 704 O O . SER A 1 86 ? 11.129 4.895 -38.653 1.00 93.06 86 SER A O 1
ATOM 706 N N . GLU A 1 87 ? 10.396 4.211 -36.641 1.00 93.88 87 GLU A N 1
ATOM 707 C CA . GLU A 1 87 ? 9.488 5.346 -36.413 1.00 93.88 87 GLU A CA 1
ATOM 708 C C . GLU A 1 87 ? 10.137 6.493 -35.627 1.00 93.88 87 GLU A C 1
ATOM 710 O O . GLU A 1 87 ? 9.845 7.661 -35.882 1.00 93.88 87 GLU A O 1
ATOM 715 N N . ASP A 1 88 ? 11.060 6.192 -34.705 1.00 93.44 88 ASP A N 1
ATOM 716 C CA . ASP A 1 88 ? 11.812 7.203 -33.953 1.00 93.44 88 ASP A CA 1
ATOM 717 C C . ASP A 1 88 ? 13.301 6.828 -33.806 1.00 93.44 88 ASP A C 1
ATOM 719 O O . ASP A 1 88 ? 13.777 6.477 -32.715 1.00 93.44 88 ASP A O 1
ATOM 723 N N . PRO A 1 89 ? 14.088 6.944 -34.898 1.00 93.75 89 PRO A N 1
ATOM 724 C CA . PRO A 1 89 ? 15.512 6.609 -34.882 1.00 93.75 89 PRO A CA 1
ATOM 725 C C . PRO A 1 89 ? 16.312 7.414 -33.847 1.00 93.75 89 PRO A C 1
ATOM 727 O O . PRO A 1 89 ? 17.336 6.955 -33.342 1.00 93.75 89 PRO A O 1
ATOM 730 N N . LYS A 1 90 ? 15.865 8.635 -33.515 1.00 94.81 90 LYS A N 1
ATOM 731 C CA . LYS A 1 90 ? 16.536 9.489 -32.524 1.00 94.81 90 LYS A CA 1
ATOM 732 C C . LYS A 1 90 ? 16.378 8.922 -31.120 1.00 94.81 90 LYS A C 1
ATOM 734 O O . LYS A 1 90 ? 17.370 8.836 -30.391 1.00 94.81 90 LYS A O 1
ATOM 739 N N . LEU A 1 91 ? 15.158 8.535 -30.748 1.00 93.94 91 LEU A N 1
ATOM 740 C CA . LEU A 1 91 ? 14.889 7.896 -29.466 1.00 93.94 91 LEU A CA 1
ATOM 741 C C . LEU A 1 91 ? 15.582 6.532 -29.373 1.00 93.94 91 LEU A C 1
ATOM 743 O O . LEU A 1 91 ? 16.219 6.259 -28.357 1.00 93.94 91 LEU A O 1
ATOM 747 N N . TYR A 1 92 ? 15.530 5.727 -30.441 1.00 95.19 92 TYR A N 1
ATOM 748 C CA . TYR A 1 92 ? 16.253 4.455 -30.545 1.00 95.19 92 TYR A CA 1
ATOM 749 C C . TYR A 1 92 ? 17.747 4.623 -30.225 1.00 95.19 92 TYR A C 1
ATOM 751 O O . TYR A 1 92 ? 18.246 4.017 -29.276 1.00 95.19 92 TYR A O 1
ATOM 759 N N . ASN A 1 93 ? 18.433 5.520 -30.942 1.00 95.31 93 ASN A N 1
ATOM 760 C CA . ASN A 1 93 ? 19.859 5.785 -30.736 1.00 95.31 93 ASN A CA 1
ATOM 761 C C . ASN A 1 93 ? 20.148 6.274 -29.313 1.00 95.31 93 ASN A C 1
ATOM 763 O O . ASN A 1 93 ? 21.091 5.815 -28.677 1.00 95.31 93 ASN A O 1
ATOM 767 N N . SER A 1 94 ? 19.314 7.181 -28.796 1.00 96.38 94 SER A N 1
ATOM 768 C CA . SER A 1 94 ? 19.492 7.740 -27.451 1.00 96.38 94 SER A CA 1
ATOM 769 C C . SER A 1 94 ? 19.390 6.661 -26.374 1.00 96.38 94 SER A C 1
ATOM 771 O O . SER A 1 94 ? 20.199 6.642 -25.448 1.00 96.38 94 SER A O 1
ATOM 773 N N . ILE A 1 95 ? 18.417 5.751 -26.495 1.00 96.06 95 ILE A N 1
ATOM 774 C CA . ILE A 1 95 ? 18.243 4.636 -25.558 1.00 96.06 95 ILE A CA 1
ATOM 775 C C . ILE A 1 95 ? 19.446 3.695 -25.623 1.00 96.06 95 ILE A C 1
ATOM 777 O O . ILE A 1 95 ? 19.967 3.332 -24.573 1.00 96.06 95 ILE A O 1
ATOM 781 N N . LEU A 1 96 ? 19.904 3.306 -26.817 1.00 95.56 96 LEU A N 1
ATOM 782 C CA . LEU A 1 96 ? 21.029 2.376 -26.956 1.00 95.56 96 LEU A CA 1
ATOM 783 C C . LEU A 1 96 ? 22.343 2.960 -26.431 1.00 95.56 96 LEU A C 1
ATOM 785 O O . LEU A 1 96 ? 23.032 2.289 -25.666 1.00 95.56 96 LEU A O 1
ATOM 789 N N . GLU A 1 97 ? 22.645 4.220 -26.745 1.00 95.50 97 GLU A N 1
ATOM 790 C CA . GLU A 1 97 ? 23.804 4.919 -26.179 1.00 95.50 97 GLU A CA 1
ATOM 791 C C . GLU A 1 97 ? 23.693 5.002 -24.645 1.00 95.50 97 GLU A C 1
ATOM 793 O O . GLU A 1 97 ? 24.648 4.713 -23.926 1.00 95.50 97 GLU A O 1
ATOM 798 N N . ALA A 1 98 ? 22.511 5.298 -24.096 1.00 96.25 98 ALA A N 1
ATOM 799 C CA . ALA A 1 98 ? 22.318 5.299 -22.646 1.00 96.25 98 ALA A CA 1
ATOM 800 C C . ALA A 1 98 ? 22.478 3.898 -22.025 1.00 96.25 98 ALA A C 1
ATOM 802 O O . ALA A 1 98 ? 23.043 3.772 -20.941 1.00 96.25 98 ALA A O 1
ATOM 803 N N . VAL A 1 99 ? 22.043 2.832 -22.704 1.00 95.38 99 VAL A N 1
ATOM 804 C CA . VAL A 1 99 ? 22.241 1.448 -22.242 1.00 95.38 99 VAL A CA 1
ATOM 805 C C . VAL A 1 99 ? 23.729 1.110 -22.131 1.00 95.38 99 VAL A C 1
ATOM 807 O O . VAL A 1 99 ? 24.109 0.466 -21.152 1.00 95.38 99 VAL A O 1
ATOM 810 N N . ILE A 1 100 ? 24.546 1.568 -23.087 1.00 93.19 100 ILE A N 1
ATOM 811 C CA . ILE A 1 100 ? 26.004 1.384 -23.099 1.00 93.19 100 ILE A CA 1
ATOM 812 C C . ILE A 1 100 ? 26.664 2.182 -21.966 1.00 93.19 100 ILE A C 1
ATOM 814 O O . ILE A 1 100 ? 27.448 1.633 -21.193 1.00 93.19 100 ILE A O 1
ATOM 818 N N . TRP A 1 101 ? 26.352 3.477 -21.861 1.00 94.25 101 TRP A N 1
ATOM 819 C CA . TRP A 1 101 ? 27.163 4.416 -21.078 1.00 94.25 101 TRP A CA 1
ATOM 820 C C . TRP A 1 101 ? 26.643 4.703 -19.669 1.00 94.25 101 TRP A C 1
ATOM 822 O O . TRP A 1 101 ? 27.420 5.130 -18.811 1.00 94.25 101 TRP A O 1
ATOM 832 N N . TYR A 1 102 ? 25.346 4.527 -19.397 1.00 95.50 102 TYR A N 1
ATOM 833 C CA . TYR A 1 102 ? 24.795 4.917 -18.098 1.00 95.50 102 TYR A CA 1
ATOM 834 C C . TYR A 1 102 ? 25.096 3.862 -17.025 1.00 95.50 102 TYR A C 1
ATOM 836 O O . TYR A 1 102 ? 24.828 2.674 -17.229 1.00 95.50 102 TYR A O 1
ATOM 844 N N . PRO A 1 103 ? 25.557 4.261 -15.825 1.00 95.31 103 PRO A N 1
ATOM 845 C CA . PRO A 1 103 ? 25.724 3.328 -14.719 1.00 95.31 103 PRO A CA 1
ATOM 846 C C . PRO A 1 103 ? 24.378 2.742 -14.278 1.00 95.31 103 PRO A C 1
ATOM 848 O O . PRO A 1 103 ? 23.504 3.473 -13.810 1.00 95.31 103 PRO A O 1
ATOM 851 N N . VAL A 1 104 ? 24.244 1.413 -14.343 1.00 93.50 104 VAL A N 1
ATOM 852 C CA . VAL A 1 104 ? 22.992 0.687 -14.040 1.00 93.50 104 VAL A CA 1
ATOM 853 C C . VAL A 1 104 ? 22.376 1.115 -12.704 1.00 93.50 104 VAL A C 1
ATOM 855 O O . VAL A 1 104 ? 21.186 1.403 -12.639 1.00 93.50 104 VAL A O 1
ATOM 858 N N . THR A 1 105 ? 23.177 1.221 -11.639 1.00 94.75 105 THR A N 1
ATOM 859 C CA . THR A 1 105 ? 22.688 1.606 -10.303 1.00 94.75 105 THR A CA 1
ATOM 860 C C . THR A 1 105 ? 22.011 2.978 -10.296 1.00 94.75 105 THR A C 1
ATOM 862 O O . THR A 1 105 ? 20.968 3.145 -9.670 1.00 94.75 105 THR A O 1
ATOM 865 N N . GLN A 1 106 ? 22.579 3.964 -10.996 1.00 95.38 106 GLN A N 1
ATOM 866 C CA . GLN A 1 106 ? 22.020 5.319 -11.036 1.00 95.38 106 GLN A CA 1
ATOM 867 C C . GLN A 1 106 ? 20.750 5.369 -11.884 1.00 95.38 106 GLN A C 1
ATOM 869 O O . GLN A 1 106 ? 19.779 6.012 -11.488 1.00 95.38 106 GLN A O 1
ATOM 874 N N . THR A 1 107 ? 20.743 4.667 -13.019 1.00 95.00 107 THR A N 1
ATOM 875 C CA . THR A 1 107 ? 19.573 4.580 -13.900 1.00 95.00 107 THR A CA 1
ATOM 876 C C . THR A 1 107 ? 18.393 3.919 -13.191 1.00 95.00 107 THR A C 1
ATOM 878 O O . THR A 1 107 ? 17.282 4.444 -13.223 1.00 95.00 107 THR A O 1
ATOM 881 N N . VAL A 1 108 ? 18.632 2.813 -12.476 1.00 93.31 108 VAL A N 1
ATOM 882 C CA . VAL A 1 108 ? 17.591 2.118 -11.701 1.00 93.31 108 VAL A CA 1
ATOM 883 C C . VAL A 1 108 ? 17.032 3.007 -10.589 1.00 93.31 108 VAL A C 1
ATOM 885 O O . VAL A 1 108 ? 15.815 3.068 -10.424 1.00 93.31 108 VAL A O 1
ATOM 888 N N . GLU A 1 109 ? 17.884 3.731 -9.860 1.00 93.31 109 GLU A N 1
ATOM 889 C CA . GLU A 1 109 ? 17.445 4.652 -8.803 1.00 93.31 109 GLU A CA 1
ATOM 890 C C . GLU A 1 109 ? 16.583 5.799 -9.357 1.00 93.31 109 GLU A C 1
ATOM 892 O O . GLU A 1 109 ? 15.535 6.119 -8.795 1.00 93.31 109 GLU A O 1
ATOM 897 N N . LYS A 1 110 ? 16.972 6.402 -10.489 1.00 93.00 110 LYS A N 1
ATOM 898 C CA . LYS A 1 110 ? 16.164 7.446 -11.141 1.00 93.00 110 LYS A CA 1
ATOM 899 C C . LYS A 1 110 ? 14.814 6.913 -11.613 1.00 93.00 110 LYS A C 1
ATOM 901 O O . LYS A 1 110 ? 13.785 7.507 -11.292 1.00 93.00 110 LYS A O 1
ATOM 906 N N . ALA A 1 111 ? 14.808 5.770 -12.300 1.00 91.44 111 ALA A N 1
ATOM 907 C CA . ALA A 1 111 ? 13.580 5.113 -12.741 1.00 91.44 111 ALA A CA 1
ATOM 908 C C . ALA A 1 111 ? 12.656 4.785 -11.553 1.00 91.44 111 ALA A C 1
ATOM 910 O O . ALA A 1 111 ? 11.439 4.969 -11.625 1.00 91.44 111 ALA A O 1
ATOM 911 N N . TYR A 1 112 ? 13.231 4.343 -10.430 1.00 89.69 112 TYR A N 1
ATOM 912 C CA . TYR A 1 112 ? 12.491 4.085 -9.199 1.00 89.69 112 TYR A CA 1
ATOM 913 C C . TYR A 1 112 ? 11.850 5.359 -8.630 1.00 89.69 112 TYR A C 1
ATOM 915 O O . TYR A 1 112 ? 10.655 5.351 -8.330 1.00 89.69 112 TYR A O 1
ATOM 923 N N . ARG A 1 113 ? 12.587 6.474 -8.551 1.00 90.81 113 ARG A N 1
ATOM 924 C CA . ARG A 1 113 ? 12.042 7.764 -8.087 1.00 90.81 113 ARG A CA 1
ATOM 925 C C . ARG A 1 113 ? 10.909 8.272 -8.970 1.00 90.81 113 ARG A C 1
ATOM 927 O O . ARG A 1 113 ? 9.873 8.670 -8.448 1.00 90.81 113 ARG A O 1
ATOM 934 N N . TRP A 1 114 ? 11.060 8.206 -10.292 1.00 89.56 114 TRP A N 1
ATOM 935 C CA . TRP A 1 114 ? 9.992 8.597 -11.216 1.00 89.56 114 TRP A CA 1
ATOM 936 C C . TRP A 1 114 ? 8.751 7.727 -11.075 1.00 89.56 114 TRP A C 1
ATOM 938 O O . TRP A 1 114 ? 7.626 8.229 -11.112 1.00 89.56 114 TRP A O 1
ATOM 948 N N . ARG A 1 115 ? 8.933 6.421 -10.859 1.00 88.31 115 ARG A N 1
ATOM 949 C CA . ARG A 1 115 ? 7.820 5.530 -10.535 1.00 88.31 115 ARG A CA 1
ATOM 950 C C . ARG A 1 115 ? 7.121 5.958 -9.244 1.00 88.31 115 ARG A C 1
ATOM 952 O O . ARG A 1 115 ? 5.892 5.975 -9.235 1.00 88.31 115 ARG A O 1
ATOM 959 N N . LEU A 1 116 ? 7.864 6.291 -8.185 1.00 89.19 116 LEU A N 1
ATOM 960 C CA . LEU A 1 116 ? 7.277 6.768 -6.930 1.00 89.19 116 LEU A CA 1
ATOM 961 C C . LEU A 1 116 ? 6.467 8.049 -7.141 1.00 89.19 116 LEU A C 1
ATOM 963 O O . LEU A 1 116 ? 5.319 8.085 -6.720 1.00 89.19 116 LEU A O 1
ATOM 967 N N . ILE A 1 117 ? 7.006 9.035 -7.867 1.00 89.00 117 ILE A N 1
ATOM 968 C CA . ILE A 1 117 ? 6.312 10.300 -8.164 1.00 89.00 117 ILE A CA 1
ATOM 969 C C . ILE A 1 117 ? 4.979 10.033 -8.874 1.00 89.00 117 ILE A C 1
ATOM 971 O O . ILE A 1 117 ? 3.930 10.406 -8.361 1.00 89.00 117 ILE A O 1
ATOM 975 N N . ARG A 1 118 ? 4.991 9.294 -9.991 1.00 87.62 118 ARG A N 1
ATOM 976 C CA . ARG A 1 118 ? 3.769 9.005 -10.771 1.00 87.62 118 ARG A CA 1
ATOM 977 C C . ARG A 1 118 ? 2.738 8.178 -10.004 1.00 87.62 118 ARG A C 1
ATOM 979 O O . ARG A 1 118 ? 1.542 8.243 -10.274 1.00 87.62 118 ARG A O 1
ATOM 986 N N . THR A 1 119 ? 3.203 7.347 -9.077 1.00 88.12 119 THR A N 1
ATOM 987 C CA . THR A 1 119 ? 2.335 6.509 -8.242 1.00 88.12 119 THR A CA 1
ATOM 988 C C . THR A 1 119 ? 1.724 7.337 -7.103 1.00 88.12 119 THR A C 1
ATOM 990 O O . THR A 1 119 ? 0.523 7.225 -6.853 1.00 88.12 119 THR A O 1
ATOM 993 N N . ALA A 1 120 ? 2.504 8.241 -6.501 1.00 88.75 120 ALA A N 1
ATOM 994 C CA . ALA A 1 120 ? 2.053 9.201 -5.494 1.00 88.75 120 ALA A CA 1
ATOM 995 C C . ALA A 1 120 ? 1.052 10.208 -6.066 1.00 88.75 120 ALA A C 1
ATOM 997 O O . ALA A 1 120 ? 0.033 10.479 -5.437 1.00 88.75 120 ALA A O 1
ATOM 998 N N . GLU A 1 121 ? 1.273 10.670 -7.297 1.00 85.00 121 GLU A N 1
ATOM 999 C CA . GLU A 1 121 ? 0.323 11.488 -8.057 1.00 85.00 121 GLU A CA 1
ATOM 1000 C C . GLU A 1 121 ? -1.053 10.815 -8.190 1.00 85.00 121 GLU A C 1
ATOM 1002 O O . GLU A 1 121 ? -2.081 11.483 -8.138 1.00 85.00 121 GLU A O 1
ATOM 1007 N N . ARG A 1 122 ? -1.087 9.478 -8.258 1.00 84.44 122 ARG A N 1
ATOM 1008 C CA . ARG A 1 122 ? -2.317 8.665 -8.286 1.00 84.44 122 ARG A CA 1
ATOM 1009 C C . ARG A 1 122 ? -2.830 8.277 -6.892 1.00 84.44 122 ARG A C 1
ATOM 1011 O O . ARG A 1 122 ? -3.680 7.396 -6.769 1.00 84.44 122 ARG A O 1
ATOM 1018 N N . GLY A 1 123 ? -2.309 8.903 -5.839 1.00 87.12 123 GLY A N 1
ATOM 1019 C CA . GLY A 1 123 ? -2.734 8.702 -4.454 1.00 87.12 123 GLY A CA 1
ATOM 1020 C C . GLY A 1 123 ? -2.140 7.472 -3.765 1.00 87.12 123 GLY A C 1
ATOM 1021 O O . GLY A 1 123 ? -2.672 7.055 -2.735 1.00 87.12 123 GLY A O 1
ATOM 1022 N N . ILE A 1 124 ? -1.078 6.866 -4.310 1.00 91.25 124 ILE A N 1
ATOM 1023 C CA . ILE A 1 124 ? -0.349 5.760 -3.670 1.00 91.25 124 ILE A CA 1
ATOM 1024 C C . ILE A 1 124 ? 1.010 6.289 -3.179 1.00 91.25 124 ILE A C 1
ATOM 1026 O O . ILE A 1 124 ? 1.933 6.428 -3.983 1.00 91.25 124 ILE A O 1
ATOM 1030 N N . PRO A 1 125 ? 1.141 6.589 -1.879 1.00 92.50 125 PRO A N 1
ATOM 1031 C CA . PRO A 1 125 ? 2.344 7.204 -1.328 1.00 92.50 125 PRO A CA 1
ATOM 1032 C C . PRO A 1 125 ? 3.523 6.229 -1.227 1.00 92.50 125 PRO A C 1
ATOM 1034 O O . PRO A 1 125 ? 3.379 5.016 -1.410 1.00 92.50 125 PRO A O 1
ATOM 1037 N N . ASP A 1 126 ? 4.704 6.764 -0.915 1.00 92.69 126 ASP A N 1
ATOM 1038 C CA . ASP A 1 126 ? 5.894 5.952 -0.673 1.00 92.69 126 ASP A CA 1
ATOM 1039 C C . ASP A 1 126 ? 5.829 5.190 0.665 1.00 92.69 126 ASP A C 1
ATOM 1041 O O . ASP A 1 126 ? 4.902 5.330 1.472 1.00 92.69 126 ASP A O 1
ATOM 1045 N N . PHE A 1 127 ? 6.820 4.326 0.890 1.00 92.81 127 PHE A N 1
ATOM 1046 C CA . PHE A 1 127 ? 6.860 3.467 2.068 1.00 92.81 127 PHE A CA 1
ATOM 1047 C C . PHE A 1 127 ? 7.056 4.236 3.379 1.00 92.81 127 PHE A C 1
ATOM 1049 O O . PHE A 1 127 ? 6.418 3.897 4.378 1.00 92.81 127 PHE A O 1
ATOM 1056 N N . GLU A 1 128 ? 7.911 5.260 3.393 1.00 92.12 128 GLU A N 1
ATOM 1057 C CA . GLU A 1 128 ? 8.209 6.026 4.607 1.00 92.12 128 GLU A CA 1
ATOM 1058 C C . GLU A 1 128 ? 6.986 6.831 5.045 1.00 92.12 128 GLU A C 1
ATOM 1060 O O . GLU A 1 128 ? 6.601 6.797 6.217 1.00 92.12 128 GLU A O 1
ATOM 1065 N N . GLU A 1 129 ? 6.314 7.480 4.095 1.00 92.50 129 GLU A N 1
ATOM 1066 C CA . GLU A 1 129 ? 5.080 8.219 4.329 1.00 92.50 129 GLU A CA 1
ATOM 1067 C C . GLU A 1 129 ? 3.928 7.294 4.749 1.00 92.50 129 GLU A C 1
ATOM 1069 O O . GLU A 1 129 ? 3.107 7.640 5.608 1.00 92.50 129 GLU A O 1
ATOM 1074 N N . SER A 1 130 ? 3.868 6.094 4.170 1.00 96.06 130 SER A N 1
ATOM 1075 C CA . SER A 1 130 ? 2.868 5.083 4.521 1.00 96.06 130 SER A CA 1
ATOM 1076 C C . SER A 1 130 ? 3.062 4.550 5.934 1.00 96.06 130 SER A C 1
ATOM 1078 O O . SER A 1 130 ? 2.084 4.361 6.653 1.00 96.06 130 SER A O 1
ATOM 1080 N N . MET A 1 131 ? 4.306 4.366 6.381 1.00 95.31 131 MET A N 1
ATOM 1081 C CA . MET A 1 131 ? 4.605 3.856 7.723 1.00 95.31 131 MET A CA 1
ATOM 1082 C C . MET A 1 131 ? 4.113 4.788 8.845 1.00 95.31 131 MET A C 1
ATOM 1084 O O . MET A 1 131 ? 3.837 4.340 9.962 1.00 95.31 131 MET A O 1
ATOM 1088 N N . GLN A 1 132 ? 3.929 6.080 8.557 1.00 92.69 132 GLN A N 1
ATOM 1089 C CA . GLN A 1 132 ? 3.452 7.073 9.527 1.00 92.69 132 GLN A CA 1
ATOM 1090 C C . GLN A 1 132 ? 2.052 6.759 10.082 1.00 92.69 132 GLN A C 1
ATOM 1092 O O . GLN A 1 132 ? 1.720 7.188 11.191 1.00 92.69 132 GLN A O 1
ATOM 1097 N N . ILE A 1 133 ? 1.237 5.958 9.383 1.00 94.94 133 ILE A N 1
ATOM 1098 C CA . ILE A 1 133 ? -0.085 5.543 9.887 1.00 94.94 133 ILE A CA 1
ATOM 1099 C C . ILE A 1 133 ? 0.001 4.698 11.165 1.00 94.94 133 ILE A C 1
ATOM 1101 O O . ILE A 1 133 ? -0.956 4.655 11.931 1.00 94.94 133 ILE A O 1
ATOM 1105 N N . TYR A 1 134 ? 1.142 4.050 11.414 1.00 95.56 134 TYR A N 1
ATOM 1106 C CA . TYR A 1 134 ? 1.397 3.241 12.611 1.00 95.56 134 TYR A CA 1
ATOM 1107 C C . TYR A 1 134 ? 2.177 4.001 13.694 1.00 95.56 134 TYR A C 1
ATOM 1109 O O . TYR A 1 134 ? 2.653 3.408 14.662 1.00 95.56 134 TYR A O 1
ATOM 1117 N N . SER A 1 135 ? 2.317 5.319 13.539 1.00 91.06 135 SER A N 1
ATOM 1118 C CA . SER A 1 135 ? 2.932 6.208 14.530 1.00 91.06 135 SER A CA 1
ATOM 1119 C C . SER A 1 135 ? 1.896 6.785 15.494 1.00 91.06 135 SER A C 1
ATOM 1121 O O . SER A 1 135 ? 0.706 6.834 15.181 1.00 91.06 135 SER A O 1
ATOM 1123 N N . ARG A 1 136 ? 2.345 7.244 16.675 1.00 86.12 136 ARG A N 1
ATOM 1124 C CA . ARG A 1 136 ? 1.464 7.861 17.683 1.00 86.12 136 ARG A CA 1
ATOM 1125 C C . ARG A 1 136 ? 0.757 9.074 17.089 1.00 86.12 136 ARG A C 1
ATOM 1127 O O . ARG A 1 136 ? 1.425 9.860 16.415 1.00 86.12 136 ARG A O 1
ATOM 1134 N N . PRO A 1 137 ? -0.548 9.255 17.366 1.00 78.12 137 PRO A N 1
ATOM 1135 C CA . PRO A 1 137 ? -1.246 10.446 16.917 1.00 78.12 137 PRO A CA 1
ATOM 1136 C C . PRO A 1 137 ? -0.561 11.669 17.520 1.00 78.12 137 PRO A C 1
ATOM 1138 O O . PRO A 1 137 ? -0.423 11.784 18.742 1.00 78.12 137 PRO A O 1
ATOM 1141 N N . SER A 1 138 ? -0.074 12.560 16.659 1.00 74.62 138 SER A N 1
ATOM 1142 C CA . SER A 1 138 ? 0.558 13.791 17.112 1.00 74.62 138 SER A CA 1
ATOM 1143 C C . SER A 1 138 ? -0.531 14.793 17.517 1.00 74.62 138 SER A C 1
ATOM 1145 O O . SER A 1 138 ? -1.541 14.929 16.821 1.00 74.62 138 SER A O 1
ATOM 1147 N N . PRO A 1 139 ? -0.352 15.550 18.616 1.00 72.12 139 PRO A N 1
ATOM 1148 C CA . PRO A 1 139 ? -1.277 16.628 18.972 1.00 72.12 139 PRO A CA 1
ATOM 1149 C C . PRO A 1 139 ? -1.398 17.701 17.880 1.00 72.12 139 PRO A C 1
ATOM 1151 O O . PRO A 1 139 ? -2.370 18.449 17.849 1.00 72.12 139 PRO A O 1
ATOM 1154 N N . GLU A 1 140 ? -0.398 17.796 17.003 1.00 72.50 140 GLU A N 1
ATOM 1155 C CA . GLU A 1 140 ? -0.372 18.700 15.854 1.00 72.50 140 GLU A CA 1
ATOM 1156 C C . GLU A 1 140 ? -1.262 18.210 14.709 1.00 72.50 140 GLU A C 1
ATOM 1158 O O . GLU A 1 140 ? -1.935 19.030 14.091 1.00 72.50 140 GLU A O 1
ATOM 1163 N N . ALA A 1 141 ? -1.365 16.894 14.481 1.00 71.25 141 ALA A N 1
ATOM 1164 C CA . ALA A 1 141 ? -2.259 16.327 13.468 1.00 71.25 141 ALA A CA 1
ATOM 1165 C C . ALA A 1 141 ? -3.739 16.640 13.750 1.00 71.25 141 ALA A C 1
ATOM 1167 O O . ALA A 1 141 ? -4.527 16.786 12.821 1.00 71.25 141 ALA A O 1
ATOM 1168 N N . LEU A 1 142 ? -4.109 16.811 15.025 1.00 71.69 142 LEU A N 1
ATOM 1169 C CA . LEU A 1 142 ? -5.454 17.237 15.438 1.00 71.69 142 LEU A CA 1
ATOM 1170 C C . LEU A 1 142 ? -5.741 18.721 15.157 1.00 71.69 142 LEU A C 1
ATOM 1172 O O . LEU A 1 142 ? -6.887 19.147 15.262 1.00 71.69 142 LEU A O 1
ATOM 1176 N N . LYS A 1 143 ? -4.713 19.520 14.845 1.00 74.00 143 LYS A N 1
ATOM 1177 C CA . LYS A 1 143 ? -4.833 20.955 14.541 1.00 74.00 143 LYS A CA 1
ATOM 1178 C C . LYS A 1 143 ? -4.841 21.241 13.040 1.00 74.00 143 LYS A C 1
ATOM 1180 O O . LYS A 1 143 ? -5.029 22.394 12.659 1.00 74.00 143 LYS A O 1
ATOM 1185 N N . LEU A 1 144 ? -4.598 20.230 12.204 1.00 78.81 144 LEU A N 1
ATOM 1186 C CA . LEU A 1 144 ? -4.620 20.389 10.756 1.00 78.81 144 LEU A CA 1
ATOM 1187 C C . LEU A 1 144 ? -6.053 20.688 10.292 1.00 78.81 144 LEU A C 1
ATOM 1189 O O . LEU A 1 144 ? -6.980 20.002 10.733 1.00 78.81 144 LEU A O 1
ATOM 1193 N N . PRO A 1 145 ? -6.249 21.684 9.410 1.00 80.50 145 PRO A N 1
ATOM 1194 C CA . PRO A 1 145 ? -7.560 21.948 8.838 1.00 80.50 145 PRO A CA 1
ATOM 1195 C C . PRO A 1 145 ? -8.023 20.727 8.044 1.00 80.50 145 PRO A C 1
ATOM 1197 O O . PRO A 1 145 ? -7.223 20.079 7.370 1.00 80.50 145 PRO A O 1
ATOM 1200 N N . VAL A 1 146 ? -9.308 20.403 8.152 1.00 84.50 146 VAL A N 1
ATOM 1201 C CA . VAL A 1 146 ? -9.946 19.357 7.344 1.00 84.50 146 VAL A CA 1
ATOM 1202 C C . VAL A 1 146 ? -9.864 19.756 5.869 1.00 84.50 146 VAL A C 1
ATOM 1204 O O . VAL A 1 146 ? -10.071 20.935 5.577 1.00 84.50 146 VAL A O 1
ATOM 1207 N N . PRO A 1 147 ? -9.579 18.816 4.953 1.00 82.06 147 PRO A N 1
ATOM 1208 C CA . PRO A 1 147 ? -9.428 19.146 3.551 1.00 82.06 147 PRO A CA 1
ATOM 1209 C C . PRO A 1 147 ? -10.786 19.486 2.936 1.00 82.06 147 PRO A C 1
ATOM 1211 O O . PRO A 1 147 ? -11.820 18.882 3.264 1.00 82.06 147 PRO A O 1
ATOM 1214 N N . GLU A 1 148 ? -10.765 20.450 2.027 1.00 82.75 148 GLU A N 1
ATOM 1215 C CA . GLU A 1 148 ? -11.886 20.806 1.168 1.00 82.75 148 GLU A CA 1
ATOM 1216 C C . GLU A 1 148 ? -11.912 19.892 -0.068 1.00 82.75 148 GLU A C 1
ATOM 1218 O O . GLU A 1 148 ? -10.972 19.151 -0.356 1.00 82.75 148 GLU A O 1
ATOM 1223 N N . LEU A 1 149 ? -13.019 19.892 -0.813 1.00 76.88 149 LEU A N 1
ATOM 1224 C CA . LEU A 1 149 ? -13.130 19.083 -2.037 1.00 76.88 149 LEU A CA 1
ATOM 1225 C C . LEU A 1 149 ? -12.111 19.522 -3.096 1.00 76.88 149 LEU A C 1
ATOM 1227 O O . LEU A 1 149 ? -11.648 18.716 -3.902 1.00 76.88 149 LEU A O 1
ATOM 1231 N N . GLU A 1 150 ? -11.783 20.807 -3.081 1.00 78.25 150 GLU A N 1
ATOM 1232 C CA . GLU A 1 150 ? -10.824 21.481 -3.939 1.00 78.25 150 GLU A CA 1
ATOM 1233 C C . GLU A 1 150 ? -9.395 20.961 -3.731 1.00 78.25 150 GLU A C 1
ATOM 1235 O O . GLU A 1 150 ? -8.637 20.893 -4.698 1.00 78.25 150 GLU A O 1
ATOM 1240 N N . ASP A 1 151 ? -9.053 20.501 -2.524 1.00 76.69 151 ASP A N 1
ATOM 1241 C CA . ASP A 1 151 ? -7.725 19.955 -2.207 1.00 76.69 151 ASP A CA 1
ATOM 1242 C C . ASP A 1 151 ? -7.453 18.615 -2.911 1.00 76.69 151 ASP A C 1
ATOM 1244 O O . ASP A 1 151 ? -6.303 18.212 -3.072 1.00 76.69 151 ASP A O 1
ATOM 1248 N N . PHE A 1 152 ? -8.504 17.931 -3.376 1.00 72.50 152 PHE A N 1
ATOM 1249 C CA . PHE A 1 152 ? -8.415 16.667 -4.115 1.00 72.50 152 PHE A CA 1
ATOM 1250 C C . PHE A 1 152 ? -8.517 16.858 -5.635 1.00 72.50 152 PHE A C 1
ATOM 1252 O O . PHE A 1 152 ? -8.810 15.911 -6.368 1.00 72.50 152 PHE A O 1
ATOM 1259 N N . THR A 1 153 ? -8.334 18.084 -6.133 1.00 63.47 153 THR A N 1
ATOM 1260 C CA . THR A 1 153 ? -8.496 18.371 -7.561 1.00 63.47 153 THR A CA 1
ATOM 1261 C C . THR A 1 153 ? -7.270 17.977 -8.382 1.00 63.47 153 THR A C 1
ATOM 1263 O O . THR A 1 153 ? -6.178 18.510 -8.211 1.00 63.47 153 THR A O 1
ATOM 1266 N N . TYR A 1 154 ? -7.490 17.092 -9.355 1.00 61.88 154 TYR A N 1
ATOM 1267 C CA . TYR A 1 154 ? -6.604 16.913 -10.503 1.00 61.88 154 TYR A CA 1
ATOM 1268 C C . TYR A 1 154 ? -7.140 17.708 -11.695 1.00 61.88 154 TYR A C 1
ATOM 1270 O O . TYR A 1 154 ? -8.344 17.705 -11.972 1.00 61.88 154 TYR A O 1
ATOM 1278 N N . GLN A 1 155 ? -6.262 18.422 -12.403 1.00 55.12 155 GLN A N 1
ATOM 1279 C CA . GLN A 1 155 ? -6.660 19.200 -13.576 1.00 55.12 155 GLN A CA 1
ATOM 1280 C C . GLN A 1 155 ? -7.227 18.268 -14.660 1.00 55.12 155 GLN A C 1
ATOM 1282 O O . GLN A 1 155 ? -6.504 17.444 -15.208 1.00 55.12 155 GLN A O 1
ATOM 1287 N N . GLY A 1 156 ? -8.515 18.426 -14.987 1.00 51.97 156 GLY A N 1
ATOM 1288 C CA . GLY A 1 156 ? -9.162 17.740 -16.114 1.00 51.97 156 GLY A CA 1
ATOM 1289 C C . GLY A 1 156 ? -10.002 16.499 -15.783 1.00 51.97 156 GLY A C 1
ATOM 1290 O O . GLY A 1 156 ? -10.600 15.948 -16.704 1.00 51.97 156 GLY A O 1
ATOM 1291 N N . GLU A 1 157 ? -10.119 16.083 -14.515 1.00 58.44 157 GLU A N 1
ATOM 1292 C CA . GLU A 1 157 ? -10.877 14.877 -14.130 1.00 58.44 157 GLU A CA 1
ATOM 1293 C C . GLU A 1 157 ? -12.190 15.158 -13.373 1.00 58.44 157 GLU A C 1
ATOM 1295 O O . GLU A 1 157 ? -12.407 16.218 -12.776 1.00 58.44 157 GLU A O 1
ATOM 1300 N N . PHE A 1 158 ? -13.111 14.187 -13.425 1.00 51.81 158 PHE A N 1
ATOM 1301 C CA . PHE A 1 158 ? -14.408 14.253 -12.752 1.00 51.81 158 PHE A CA 1
ATOM 1302 C C . PHE A 1 158 ? -14.252 14.253 -11.223 1.00 51.81 158 PHE A C 1
ATOM 1304 O O . PHE A 1 158 ? -13.614 13.379 -10.645 1.00 51.81 158 PHE A O 1
ATOM 1311 N N . LYS A 1 159 ? -14.936 15.193 -10.558 1.00 64.50 159 LYS A N 1
ATOM 1312 C CA . LYS A 1 159 ? -14.977 15.372 -9.093 1.00 64.50 159 LYS A CA 1
ATOM 1313 C C . LYS A 1 159 ? -15.863 14.333 -8.385 1.00 64.50 159 LYS A C 1
ATOM 1315 O O . LYS A 1 159 ? -16.788 14.696 -7.658 1.00 64.50 159 LYS A O 1
ATOM 1320 N N . ILE A 1 160 ? -15.658 13.046 -8.644 1.00 78.69 160 ILE A N 1
ATOM 1321 C CA . ILE A 1 160 ? -16.479 11.979 -8.059 1.00 78.69 160 ILE A CA 1
ATOM 1322 C C . ILE A 1 160 ? -15.691 11.331 -6.928 1.00 78.69 160 ILE A C 1
ATOM 1324 O O . ILE A 1 160 ? -14.648 10.725 -7.156 1.00 78.69 160 ILE A O 1
ATOM 1328 N N . ALA A 1 161 ? -16.196 11.462 -5.702 1.00 85.00 161 ALA A N 1
ATOM 1329 C CA . ALA A 1 161 ? -15.585 10.807 -4.559 1.00 85.00 161 ALA A CA 1
ATOM 1330 C C . ALA A 1 161 ? -15.678 9.275 -4.698 1.00 85.00 161 ALA A C 1
ATOM 1332 O O . ALA A 1 161 ? -16.723 8.757 -5.111 1.00 85.00 161 ALA A O 1
ATOM 1333 N N . PRO A 1 162 ? -14.623 8.532 -4.334 1.00 88.44 162 PRO A N 1
ATOM 1334 C CA . PRO A 1 162 ? -14.628 7.077 -4.383 1.00 88.44 162 PRO A CA 1
ATOM 1335 C C . PRO A 1 162 ? -15.541 6.513 -3.287 1.00 88.44 162 PRO A C 1
ATOM 1337 O O . PRO A 1 162 ? -15.142 6.376 -2.136 1.00 88.44 162 PRO A O 1
ATOM 1340 N N . THR A 1 163 ? -16.779 6.163 -3.633 1.00 90.62 163 THR A N 1
ATOM 1341 C CA . THR A 1 163 ? -17.787 5.697 -2.661 1.00 90.62 163 THR A CA 1
ATOM 1342 C C . THR A 1 163 ? -17.678 4.215 -2.304 1.00 90.62 163 THR A C 1
ATOM 1344 O O . THR A 1 163 ? -18.363 3.756 -1.394 1.00 90.62 163 THR A O 1
ATOM 1347 N N . TYR A 1 164 ? -16.811 3.446 -2.965 1.00 90.00 164 TYR A N 1
ATOM 1348 C CA . TYR A 1 164 ? -16.688 2.006 -2.722 1.00 90.00 164 TYR A CA 1
ATOM 1349 C C . TYR A 1 164 ? -16.301 1.602 -1.280 1.00 90.00 164 TYR A C 1
ATOM 1351 O O . TYR A 1 164 ? -16.744 0.532 -0.864 1.00 90.00 164 TYR A O 1
ATOM 1359 N N . PRO A 1 165 ? -15.581 2.402 -0.457 1.00 90.88 165 PRO A N 1
ATOM 1360 C CA . PRO A 1 165 ? -15.405 2.089 0.966 1.00 90.88 165 PRO A CA 1
ATOM 1361 C C . PRO A 1 165 ? -16.726 2.043 1.727 1.00 90.88 165 PRO A C 1
ATOM 1363 O O . PRO A 1 165 ? -16.856 1.291 2.689 1.00 90.88 165 PRO A O 1
ATOM 1366 N N . LEU A 1 166 ? -17.724 2.818 1.285 1.00 91.88 166 LEU A N 1
ATOM 1367 C CA . LEU A 1 166 ? -19.039 2.848 1.918 1.00 91.88 166 LEU A CA 1
ATOM 1368 C C . LEU A 1 166 ? -19.766 1.502 1.781 1.00 91.88 166 LEU A C 1
ATOM 1370 O O . LEU A 1 166 ? -20.592 1.169 2.627 1.00 91.88 166 LEU A O 1
ATOM 1374 N N . ALA A 1 167 ? -19.426 0.697 0.767 1.00 91.88 167 ALA A N 1
ATOM 1375 C CA . ALA A 1 167 ? -19.986 -0.642 0.583 1.00 91.88 167 ALA A CA 1
ATOM 1376 C C . ALA A 1 167 ? -19.556 -1.630 1.683 1.00 91.88 167 ALA A C 1
ATOM 1378 O O . ALA A 1 167 ? -20.218 -2.642 1.883 1.00 91.88 167 ALA A O 1
ATOM 1379 N N . LEU A 1 168 ? -18.472 -1.340 2.410 1.00 91.94 168 LEU A N 1
ATOM 1380 C CA . LEU A 1 168 ? -17.965 -2.172 3.506 1.00 91.94 168 LEU A CA 1
ATOM 1381 C C . LEU A 1 168 ? -18.412 -1.667 4.888 1.00 91.94 168 LEU A C 1
ATOM 1383 O O . LEU A 1 168 ? -17.987 -2.198 5.905 1.00 91.94 168 LEU A O 1
ATOM 1387 N N . MET A 1 169 ? -19.295 -0.666 4.954 1.00 90.31 169 MET A N 1
ATOM 1388 C CA . MET A 1 169 ? -19.715 -0.056 6.224 1.00 90.31 169 MET A CA 1
ATOM 1389 C C . MET A 1 169 ? -20.537 -0.980 7.127 1.00 90.31 169 MET A C 1
ATOM 1391 O O . MET A 1 169 ? -20.686 -0.703 8.314 1.00 90.31 169 MET A O 1
ATOM 1395 N N . GLU A 1 170 ? -21.080 -2.077 6.595 1.00 89.00 170 GLU A N 1
ATOM 1396 C CA . GLU A 1 170 ? -21.794 -3.071 7.405 1.00 89.00 170 GLU A CA 1
ATOM 1397 C C . GLU A 1 170 ? -20.894 -3.731 8.452 1.00 89.00 170 GLU A C 1
ATOM 1399 O O . GLU A 1 170 ? -21.379 -4.062 9.531 1.00 89.00 170 GLU A O 1
ATOM 1404 N N . SER A 1 171 ? -19.589 -3.846 8.181 1.00 87.56 171 SER A N 1
ATOM 1405 C CA . SER A 1 171 ? -18.620 -4.374 9.143 1.00 87.56 171 SER A CA 1
ATOM 1406 C C . SER A 1 171 ? -18.209 -3.349 10.206 1.00 87.56 171 SER A C 1
ATOM 1408 O O . SER A 1 171 ? -17.429 -3.670 11.085 1.00 87.56 171 SER A O 1
ATOM 1410 N N . VAL A 1 172 ? -18.680 -2.098 10.144 1.00 93.94 172 VAL A N 1
ATOM 1411 C CA . VAL A 1 172 ? -18.295 -1.018 11.074 1.00 93.94 172 VAL A CA 1
ATOM 1412 C C . VAL A 1 172 ? -19.517 -0.175 11.469 1.00 93.94 172 VAL A C 1
ATOM 1414 O O . VAL A 1 172 ? -19.672 0.971 11.035 1.00 93.94 172 VAL A O 1
ATOM 1417 N N . PRO A 1 173 ? -20.426 -0.725 12.299 1.00 92.81 173 PRO A N 1
ATOM 1418 C CA . PRO A 1 173 ? -21.744 -0.134 12.539 1.00 92.81 173 PRO A CA 1
ATOM 1419 C C . PRO A 1 173 ? -21.689 1.258 13.184 1.00 92.81 173 PRO A C 1
ATOM 1421 O O . PRO A 1 173 ? -22.492 2.120 12.835 1.00 92.81 173 PRO A O 1
ATOM 1424 N N . PHE A 1 174 ? -20.725 1.516 14.073 1.00 96.69 174 PHE A N 1
ATOM 1425 C CA . PHE A 1 174 ? -20.602 2.819 14.733 1.00 96.69 174 PHE A CA 1
ATOM 1426 C C . PHE A 1 174 ? -20.211 3.930 13.740 1.00 96.69 174 PHE A C 1
ATOM 1428 O O . PHE A 1 174 ? -20.865 4.969 13.678 1.00 96.69 174 PHE A O 1
ATOM 1435 N N . LEU A 1 175 ? -19.204 3.694 12.896 1.00 96.94 175 LEU A N 1
ATOM 1436 C CA . LEU A 1 175 ? -18.759 4.615 11.850 1.00 96.94 175 LEU A CA 1
ATOM 1437 C C . LEU A 1 175 ? -19.862 4.855 10.818 1.00 96.94 175 LEU A C 1
ATOM 1439 O O . LEU A 1 175 ? -20.087 6.001 10.428 1.00 96.94 175 LEU A O 1
ATOM 1443 N N . LYS A 1 176 ? -20.585 3.800 10.420 1.00 96.38 176 LYS A N 1
ATOM 1444 C CA . LYS A 1 176 ? -21.764 3.904 9.549 1.00 96.38 176 LYS A CA 1
ATOM 1445 C C . LYS A 1 176 ? -22.790 4.882 10.126 1.00 96.38 176 LYS A C 1
ATOM 1447 O O . LYS A 1 176 ? -23.217 5.810 9.441 1.00 96.38 176 LYS A O 1
ATOM 1452 N N . ASP A 1 177 ? -23.149 4.703 11.392 1.00 96.56 177 ASP A N 1
ATOM 1453 C CA . ASP A 1 177 ? -24.140 5.527 12.081 1.00 96.56 177 ASP A CA 1
ATOM 1454 C C . ASP A 1 177 ? -23.671 6.973 12.303 1.00 96.56 177 ASP A C 1
ATOM 1456 O O . ASP A 1 177 ? -24.485 7.902 12.255 1.00 96.56 177 ASP A O 1
ATOM 1460 N N . VAL A 1 178 ? -22.369 7.184 12.509 1.00 96.94 178 VAL A N 1
ATOM 1461 C CA . VAL A 1 178 ? -21.760 8.520 12.555 1.00 96.94 178 VAL A CA 1
ATOM 1462 C C . VAL A 1 178 ? -21.828 9.204 11.187 1.00 96.94 178 VAL A C 1
ATOM 1464 O O . VAL A 1 178 ? -22.227 10.366 11.104 1.00 96.94 178 VAL A O 1
ATOM 1467 N N . ILE A 1 179 ? -21.489 8.497 10.105 1.00 95.19 179 ILE A N 1
ATOM 1468 C CA . ILE A 1 179 ? -21.544 9.029 8.736 1.00 95.19 179 ILE A CA 1
ATOM 1469 C C . ILE A 1 179 ? -22.968 9.457 8.369 1.00 95.19 179 ILE A C 1
ATOM 1471 O O . ILE A 1 179 ? -23.156 10.538 7.812 1.00 95.19 179 ILE A O 1
ATOM 1475 N N . LEU A 1 180 ? -23.978 8.663 8.738 1.00 94.38 180 LEU A N 1
ATOM 1476 C CA . LEU A 1 180 ? -25.387 9.008 8.515 1.00 94.38 180 LEU A CA 1
ATOM 1477 C C . LEU A 1 180 ? -25.814 10.298 9.241 1.00 94.38 180 LEU A C 1
ATOM 1479 O O . LEU A 1 180 ? -26.740 10.970 8.790 1.00 94.38 180 LEU A O 1
ATOM 1483 N N . ARG A 1 181 ? -25.132 10.670 10.334 1.00 95.50 181 ARG A N 1
ATOM 1484 C CA . ARG A 1 181 ? -25.383 11.897 11.115 1.00 95.50 181 ARG A CA 1
ATOM 1485 C C . ARG A 1 181 ? -24.505 13.082 10.721 1.00 95.50 181 ARG A C 1
ATOM 1487 O O . ARG A 1 181 ? -24.755 14.192 11.178 1.00 95.50 181 ARG A O 1
ATOM 1494 N N . LEU A 1 182 ? -23.504 12.882 9.864 1.00 91.94 182 LEU A N 1
ATOM 1495 C CA . LEU A 1 182 ? -22.553 13.924 9.470 1.00 91.94 182 LEU A CA 1
ATOM 1496 C C . LEU A 1 182 ? -23.237 15.131 8.800 1.00 91.94 182 LEU A C 1
ATOM 1498 O O . LEU A 1 182 ? -22.741 16.250 8.898 1.00 91.94 182 LEU A O 1
ATOM 1502 N N . GLY A 1 183 ? -24.351 14.905 8.094 1.00 84.88 183 GLY A N 1
ATOM 1503 C CA . GLY A 1 183 ? -25.212 15.947 7.512 1.00 84.88 183 GLY A CA 1
ATOM 1504 C C . GLY A 1 183 ? -24.618 16.744 6.339 1.00 84.88 183 GLY A C 1
ATOM 1505 O O . GLY A 1 183 ? -25.360 17.417 5.629 1.00 84.88 183 GLY A O 1
ATOM 1506 N N . SER A 1 184 ? -23.306 16.652 6.094 1.00 89.50 184 SER A N 1
ATOM 1507 C CA . SER A 1 184 ? -22.592 17.343 5.014 1.00 89.50 184 SER A CA 1
ATOM 1508 C C . SER A 1 184 ? -22.118 16.361 3.942 1.00 89.50 184 SER A C 1
ATOM 1510 O O . SER A 1 184 ? -21.203 15.567 4.171 1.00 89.50 184 SER A O 1
ATOM 1512 N N . SER A 1 185 ? -22.706 16.443 2.744 1.00 89.19 185 SER A N 1
ATOM 1513 C CA . SER A 1 185 ? -22.276 15.652 1.581 1.00 89.19 185 SER A CA 1
ATOM 1514 C C . SER A 1 185 ? -20.856 16.007 1.133 1.00 89.19 185 SER A C 1
ATOM 1516 O O . SER A 1 185 ? -20.096 15.124 0.743 1.00 89.19 185 SER A O 1
ATOM 1518 N N . ALA A 1 186 ? -20.471 17.282 1.244 1.00 90.12 186 ALA A N 1
ATOM 1519 C CA . ALA A 1 186 ? -19.127 17.743 0.915 1.00 90.12 186 ALA A CA 1
ATOM 1520 C C . ALA A 1 186 ? -18.072 17.096 1.823 1.00 90.12 186 ALA A C 1
ATOM 1522 O O . ALA A 1 186 ? -17.097 16.536 1.325 1.00 90.12 186 ALA A O 1
ATOM 1523 N N . ARG A 1 187 ? -18.306 17.082 3.145 1.00 91.56 187 ARG A N 1
ATOM 1524 C CA . ARG A 1 187 ? -17.404 16.407 4.088 1.00 91.56 187 ARG A CA 1
ATOM 1525 C C . ARG A 1 187 ? -17.399 14.897 3.878 1.00 91.56 187 ARG A C 1
ATOM 1527 O O . ARG A 1 187 ? -16.337 14.295 3.934 1.00 91.56 187 ARG A O 1
ATOM 1534 N N . LEU A 1 188 ? -18.551 14.276 3.615 1.00 93.12 188 LEU A N 1
ATOM 1535 C CA . LEU A 1 188 ? -18.600 12.839 3.325 1.00 93.12 188 LEU A CA 1
ATOM 1536 C C . LEU A 1 188 ? -17.718 12.477 2.121 1.00 93.12 188 LEU A C 1
ATOM 1538 O O . LEU A 1 188 ? -16.994 11.484 2.161 1.00 93.12 188 LEU A O 1
ATOM 1542 N N . ASN A 1 189 ? -17.732 13.305 1.076 1.00 92.00 189 ASN A N 1
ATOM 1543 C CA . ASN A 1 189 ? -16.880 13.109 -0.090 1.00 92.00 189 ASN A CA 1
ATOM 1544 C C . ASN A 1 189 ? -15.387 13.222 0.255 1.00 92.00 189 ASN A C 1
ATOM 1546 O O . ASN A 1 189 ? -14.605 12.385 -0.196 1.00 92.00 189 ASN A O 1
ATOM 1550 N N . THR A 1 190 ? -14.985 14.204 1.072 1.00 92.44 190 THR A N 1
ATOM 1551 C CA . THR A 1 190 ? -13.578 14.333 1.493 1.00 92.44 190 THR A CA 1
ATOM 1552 C C . THR A 1 190 ? -13.151 13.199 2.423 1.00 92.44 190 THR A C 1
ATOM 1554 O O . THR A 1 190 ? -12.063 12.659 2.257 1.00 92.44 190 THR A O 1
ATOM 1557 N N . VAL A 1 191 ? -14.037 12.724 3.306 1.00 94.06 191 VAL A N 1
ATOM 1558 C CA . VAL A 1 191 ? -13.812 11.509 4.112 1.00 94.06 191 VAL A CA 1
ATOM 1559 C C . VAL A 1 191 ? -13.592 10.280 3.223 1.00 94.06 191 VAL A C 1
ATOM 1561 O O . VAL A 1 191 ? -12.707 9.478 3.505 1.00 94.06 191 VAL A O 1
ATOM 1564 N N . CYS A 1 192 ? -14.353 10.123 2.135 1.00 93.94 192 CYS A N 1
ATOM 1565 C CA . CYS A 1 192 ? -14.150 9.007 1.206 1.00 93.94 192 CYS A CA 1
ATOM 1566 C C . CYS A 1 192 ? -12.753 9.048 0.569 1.00 93.94 192 CYS A C 1
ATOM 1568 O O . CYS A 1 192 ? -12.092 8.014 0.491 1.00 93.94 192 CYS A O 1
ATOM 1570 N N . TRP A 1 193 ? -12.275 10.230 0.172 1.00 92.44 193 TRP A N 1
ATOM 1571 C CA . TRP A 1 193 ? -10.903 10.400 -0.313 1.00 92.44 193 TRP A CA 1
ATOM 1572 C C . TRP A 1 193 ? -9.856 10.085 0.758 1.00 92.44 193 TRP A C 1
ATOM 1574 O O . TRP A 1 193 ? -8.917 9.336 0.485 1.00 92.44 193 TRP A O 1
ATOM 1584 N N . GLU A 1 194 ? -10.046 10.576 1.985 1.00 93.94 194 GLU A N 1
ATOM 1585 C CA . GLU A 1 194 ? -9.174 10.254 3.121 1.00 93.94 194 GLU A CA 1
ATOM 1586 C C . GLU A 1 194 ? -9.112 8.741 3.378 1.00 93.94 194 GLU A C 1
ATOM 1588 O O . GLU A 1 194 ? -8.030 8.197 3.594 1.00 93.94 194 GLU A O 1
ATOM 1593 N N . PHE A 1 195 ? -10.245 8.035 3.302 1.00 95.44 195 PHE A N 1
ATOM 1594 C CA . PHE A 1 195 ? -10.292 6.580 3.456 1.00 95.44 195 PHE A CA 1
ATOM 1595 C C . PHE A 1 195 ? -9.489 5.859 2.378 1.00 95.44 195 PHE A C 1
ATOM 1597 O O . PHE A 1 195 ? -8.744 4.937 2.705 1.00 95.44 195 PHE A O 1
ATOM 1604 N N . ILE A 1 196 ? -9.588 6.275 1.113 1.00 93.31 196 ILE A N 1
ATOM 1605 C CA . ILE A 1 196 ? -8.792 5.659 0.041 1.00 93.31 196 ILE A CA 1
ATOM 1606 C C . ILE A 1 196 ? -7.315 5.921 0.233 1.00 93.31 196 ILE A C 1
ATOM 1608 O O . ILE A 1 196 ? -6.510 4.999 0.109 1.00 93.31 196 ILE A O 1
ATOM 1612 N N . TYR A 1 197 ? -6.961 7.149 0.593 1.00 93.56 197 TYR A N 1
ATOM 1613 C CA . TYR A 1 197 ? -5.574 7.491 0.845 1.00 93.56 197 TYR A CA 1
ATOM 1614 C C . TYR A 1 197 ? -4.988 6.661 1.994 1.00 93.56 197 TYR A C 1
ATOM 1616 O O . TYR A 1 197 ? -3.906 6.086 1.869 1.00 93.56 197 TYR A O 1
ATOM 1624 N N . LEU A 1 198 ? -5.739 6.506 3.089 1.00 96.06 198 LEU A N 1
ATOM 1625 C CA . LEU A 1 198 ? -5.345 5.653 4.209 1.00 96.06 198 LEU A CA 1
ATOM 1626 C C . LEU A 1 198 ? -5.285 4.172 3.831 1.00 96.06 198 LEU A C 1
ATOM 1628 O O . LEU A 1 198 ? -4.354 3.490 4.250 1.00 96.06 198 LEU A O 1
ATOM 1632 N N . ALA A 1 199 ? -6.216 3.665 3.023 1.00 95.62 199 ALA A N 1
ATOM 1633 C CA . ALA A 1 199 ? -6.170 2.286 2.541 1.00 95.62 199 ALA A CA 1
ATOM 1634 C C . ALA A 1 199 ? -4.938 2.031 1.661 1.00 95.62 199 ALA A C 1
ATOM 1636 O O . ALA A 1 199 ? -4.287 0.996 1.806 1.00 95.62 199 ALA A O 1
ATOM 1637 N N . ASN A 1 200 ? -4.570 2.990 0.806 1.00 95.50 200 ASN A N 1
ATOM 1638 C CA . ASN A 1 200 ? -3.339 2.929 0.021 1.00 95.50 200 ASN A CA 1
ATOM 1639 C C . ASN A 1 200 ? -2.103 2.915 0.928 1.00 95.50 200 ASN A C 1
ATOM 1641 O O . ASN A 1 200 ? -1.227 2.072 0.734 1.00 95.50 200 ASN A O 1
ATOM 1645 N N . LYS A 1 201 ? -2.069 3.755 1.973 1.00 96.62 201 LYS A N 1
ATOM 1646 C CA . LYS A 1 201 ? -1.007 3.708 2.992 1.00 96.62 201 LYS A CA 1
ATOM 1647 C C . LYS A 1 201 ? -0.942 2.361 3.707 1.00 96.62 201 LYS A C 1
ATOM 1649 O O . LYS A 1 201 ? 0.151 1.833 3.882 1.00 96.62 201 LYS A O 1
ATOM 1654 N N . VAL A 1 202 ? -2.083 1.778 4.084 1.00 97.31 202 VAL A N 1
ATOM 1655 C CA . VAL A 1 202 ? -2.132 0.438 4.696 1.00 97.31 202 VAL A CA 1
ATOM 1656 C C . VAL A 1 202 ? -1.525 -0.597 3.754 1.00 97.31 202 VAL A C 1
ATOM 1658 O O . VAL A 1 202 ? -0.630 -1.326 4.171 1.00 97.31 202 VAL A O 1
ATOM 1661 N N . MET A 1 203 ? -1.936 -0.622 2.482 1.00 96.00 203 MET A N 1
ATOM 1662 C CA . MET A 1 203 ? -1.403 -1.575 1.504 1.00 96.00 203 MET A CA 1
ATOM 1663 C C . MET A 1 203 ? 0.113 -1.440 1.328 1.00 96.00 203 MET A C 1
ATOM 1665 O O . MET A 1 203 ? 0.821 -2.446 1.321 1.00 96.00 203 MET A O 1
ATOM 1669 N N . VAL A 1 204 ? 0.627 -0.212 1.222 1.00 95.75 204 VAL A N 1
ATOM 1670 C CA . VAL A 1 204 ? 2.067 0.038 1.059 1.00 95.75 204 VAL A CA 1
ATOM 1671 C C . VAL A 1 204 ? 2.844 -0.327 2.330 1.00 95.75 204 VAL A C 1
ATOM 1673 O O . VAL A 1 204 ? 3.833 -1.056 2.251 1.00 95.75 204 VAL A O 1
ATOM 1676 N N . ALA A 1 205 ? 2.394 0.117 3.509 1.00 96.69 205 ALA A N 1
ATOM 1677 C CA . ALA A 1 205 ? 3.064 -0.155 4.786 1.00 96.69 205 ALA A CA 1
ATOM 1678 C C . ALA A 1 205 ? 3.053 -1.651 5.156 1.00 96.69 205 ALA A C 1
ATOM 1680 O O . ALA A 1 205 ? 4.002 -2.175 5.757 1.00 96.69 205 ALA A O 1
ATOM 1681 N N . ASP A 1 206 ? 1.994 -2.361 4.769 1.00 95.44 206 ASP A N 1
ATOM 1682 C CA . ASP A 1 206 ? 1.854 -3.798 4.993 1.00 95.44 206 ASP A CA 1
ATOM 1683 C C . ASP A 1 206 ? 2.513 -4.638 3.889 1.00 95.44 206 ASP A C 1
ATOM 1685 O O . ASP A 1 206 ? 2.641 -5.847 4.065 1.00 95.44 206 ASP A O 1
ATOM 1689 N N . GLN A 1 207 ? 3.005 -4.001 2.816 1.00 93.25 207 GLN A N 1
ATOM 1690 C CA . GLN A 1 207 ? 3.594 -4.635 1.627 1.00 93.25 207 GLN A CA 1
ATOM 1691 C C . GLN A 1 207 ? 2.623 -5.589 0.913 1.00 93.25 207 GLN A C 1
ATOM 1693 O O . GLN A 1 207 ? 3.002 -6.636 0.386 1.00 93.25 207 GLN A O 1
ATOM 1698 N N . VAL A 1 208 ? 1.348 -5.210 0.893 1.00 92.88 208 VAL A N 1
ATOM 1699 C CA . VAL A 1 208 ? 0.273 -5.942 0.227 1.00 92.88 208 VAL A CA 1
ATOM 1700 C C . VAL A 1 208 ? 0.381 -5.762 -1.285 1.00 92.88 208 VAL A C 1
ATOM 1702 O O . VAL A 1 208 ? 0.649 -4.666 -1.775 1.00 92.88 208 VAL A O 1
ATOM 1705 N N . ASN A 1 209 ? 0.140 -6.832 -2.050 1.00 87.50 209 ASN A N 1
ATOM 1706 C CA . ASN A 1 209 ? 0.101 -6.747 -3.505 1.00 87.50 209 ASN A CA 1
ATOM 1707 C C . ASN A 1 209 ? -1.164 -5.996 -3.953 1.00 87.50 209 ASN A C 1
ATOM 1709 O O . ASN A 1 209 ? -2.255 -6.566 -3.897 1.00 87.50 209 ASN A O 1
ATOM 1713 N N . PRO A 1 210 ? -1.051 -4.775 -4.504 1.00 84.00 210 PRO A N 1
ATOM 1714 C CA . PRO A 1 210 ? -2.220 -4.006 -4.887 1.00 84.00 210 PRO A CA 1
ATOM 1715 C C . PRO A 1 210 ? -2.900 -4.581 -6.126 1.00 84.00 210 PRO A C 1
ATOM 1717 O O . PRO A 1 210 ? -3.865 -3.994 -6.564 1.00 84.00 210 PRO A O 1
ATOM 1720 N N . SER A 1 211 ? -2.435 -5.660 -6.761 1.00 85.38 211 SER A N 1
ATOM 1721 C CA . SER A 1 211 ? -3.154 -6.284 -7.891 1.00 85.38 211 SER A CA 1
ATOM 1722 C C . SER A 1 211 ? -4.210 -7.301 -7.446 1.00 85.38 211 SER A C 1
ATOM 1724 O O . SER A 1 211 ? -5.063 -7.671 -8.246 1.00 85.38 211 SER A O 1
ATOM 1726 N N . ASP A 1 212 ? -4.168 -7.732 -6.185 1.00 90.56 212 ASP A N 1
ATOM 1727 C CA . ASP A 1 212 ? -5.092 -8.718 -5.629 1.00 90.56 212 ASP A CA 1
ATOM 1728 C C . ASP A 1 212 ? -6.327 -8.021 -5.037 1.00 90.56 212 ASP A C 1
ATOM 1730 O O . ASP A 1 212 ? -6.220 -7.207 -4.117 1.00 90.56 212 ASP A O 1
ATOM 1734 N N . LEU A 1 213 ? -7.507 -8.309 -5.594 1.00 90.50 213 LEU A N 1
ATOM 1735 C CA . LEU A 1 213 ? -8.760 -7.674 -5.180 1.00 90.50 213 LEU A CA 1
ATOM 1736 C C . LEU A 1 213 ? -9.182 -8.054 -3.757 1.00 90.50 213 LEU A C 1
ATOM 1738 O O . LEU A 1 213 ? -9.706 -7.197 -3.044 1.00 90.50 213 LEU A O 1
ATOM 1742 N N . GLU A 1 214 ? -8.931 -9.292 -3.329 1.00 91.88 214 GLU A N 1
ATOM 1743 C CA . GLU A 1 214 ? -9.269 -9.723 -1.972 1.00 91.88 214 GLU A CA 1
ATOM 1744 C C . GLU A 1 214 ? -8.333 -9.058 -0.963 1.00 91.88 214 GLU A C 1
ATOM 1746 O O . GLU A 1 214 ? -8.799 -8.498 0.028 1.00 91.88 214 GLU A O 1
ATOM 1751 N N . MET A 1 215 ? -7.032 -8.970 -1.259 1.00 92.00 215 MET A N 1
ATOM 1752 C CA . MET A 1 215 ? -6.103 -8.265 -0.365 1.00 92.00 215 MET A CA 1
ATOM 1753 C C . MET A 1 215 ? -6.389 -6.755 -0.264 1.00 92.00 215 MET A C 1
ATOM 1755 O O . MET A 1 215 ? -6.220 -6.157 0.806 1.00 92.00 215 MET A O 1
ATOM 1759 N N . ARG A 1 216 ? -6.856 -6.116 -1.351 1.00 91.69 216 ARG A N 1
ATOM 1760 C CA . ARG A 1 216 ? -7.346 -4.722 -1.303 1.00 91.69 216 ARG A CA 1
ATOM 1761 C C . ARG A 1 216 ? -8.540 -4.596 -0.361 1.00 91.69 216 ARG A C 1
ATOM 1763 O O . ARG A 1 216 ? -8.595 -3.667 0.444 1.00 91.69 216 ARG A O 1
ATOM 1770 N N . LYS A 1 217 ? -9.496 -5.523 -0.467 1.00 93.00 217 LYS A N 1
ATOM 1771 C CA . LYS A 1 217 ? -10.690 -5.559 0.380 1.00 93.00 217 LYS A CA 1
ATOM 1772 C C . LYS A 1 217 ? -10.323 -5.751 1.852 1.00 93.00 217 LYS A C 1
ATOM 1774 O O . LYS A 1 217 ? -10.825 -4.998 2.681 1.00 93.00 217 LYS A O 1
ATOM 1779 N N . GLU A 1 218 ? -9.409 -6.667 2.171 1.00 92.81 218 GLU A N 1
ATOM 1780 C CA . GLU A 1 218 ? -8.901 -6.852 3.539 1.00 92.81 218 GLU A CA 1
ATOM 1781 C C . GLU A 1 218 ? -8.230 -5.578 4.075 1.00 92.81 218 GLU A C 1
ATOM 1783 O O . GLU A 1 218 ? -8.503 -5.152 5.198 1.00 92.81 218 GLU A O 1
ATOM 1788 N N . SER A 1 219 ? -7.420 -4.902 3.253 1.00 95.12 219 SER A N 1
ATOM 1789 C CA . SER A 1 219 ? -6.760 -3.642 3.636 1.00 95.12 219 SER A CA 1
ATOM 1790 C C . SER A 1 219 ? -7.768 -2.525 3.936 1.00 95.12 219 SER A C 1
ATOM 1792 O O . SER A 1 219 ? -7.598 -1.776 4.901 1.00 95.12 219 SER A O 1
ATOM 1794 N N . LEU A 1 220 ? -8.852 -2.439 3.156 1.00 95.38 220 LEU A N 1
ATOM 1795 C CA . LEU A 1 220 ? -9.967 -1.523 3.418 1.00 95.38 220 LEU A CA 1
ATOM 1796 C C . LEU A 1 220 ? -10.706 -1.882 4.710 1.00 95.38 220 LEU A C 1
ATOM 1798 O O . LEU A 1 220 ? -10.989 -0.990 5.505 1.00 95.38 220 LEU A O 1
ATOM 1802 N N .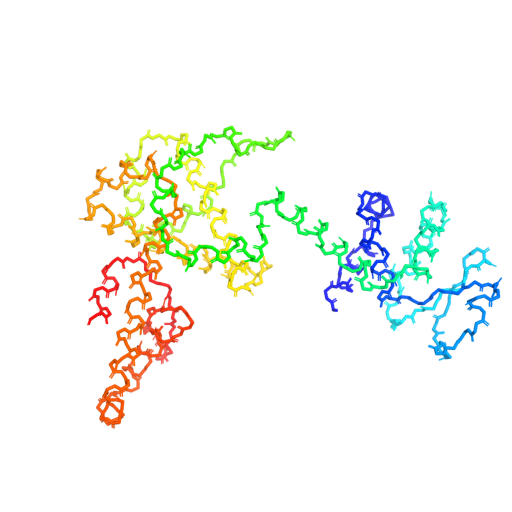 GLN A 1 221 ? -10.993 -3.165 4.948 1.00 95.62 221 GLN A N 1
ATOM 1803 C CA . GLN A 1 221 ? -11.651 -3.626 6.176 1.00 95.62 221 GLN A CA 1
ATOM 1804 C C . GLN A 1 221 ? -10.811 -3.313 7.415 1.00 95.62 221 GLN A C 1
ATOM 1806 O O . GLN A 1 221 ? -11.336 -2.790 8.396 1.00 95.62 221 GLN A O 1
ATOM 1811 N N . LYS A 1 222 ? -9.497 -3.560 7.352 1.00 96.00 222 LYS A N 1
ATOM 1812 C CA . LYS A 1 222 ? -8.549 -3.179 8.403 1.00 96.00 222 LYS A CA 1
ATOM 1813 C C . LYS A 1 222 ? -8.594 -1.678 8.678 1.00 96.00 222 LYS A C 1
ATOM 1815 O O . LYS A 1 222 ? -8.724 -1.266 9.829 1.00 96.00 222 LYS A O 1
ATOM 1820 N N . MET A 1 223 ? -8.501 -0.868 7.623 1.00 97.38 223 MET A N 1
ATOM 1821 C CA . MET A 1 223 ? -8.548 0.592 7.712 1.00 97.38 223 MET A CA 1
ATOM 1822 C C . MET A 1 223 ? -9.845 1.081 8.363 1.00 97.38 223 MET A C 1
ATOM 1824 O O . MET A 1 223 ? -9.788 1.822 9.346 1.00 97.38 223 MET A O 1
ATOM 1828 N N . LEU A 1 224 ? -10.997 0.607 7.884 1.00 97.69 224 LEU A N 1
ATOM 1829 C CA . LEU A 1 224 ? -12.303 0.977 8.425 1.00 97.69 224 LEU A CA 1
ATOM 1830 C C . LEU A 1 224 ? -12.463 0.530 9.878 1.00 97.69 224 LEU A C 1
ATOM 1832 O O . LEU A 1 224 ? -12.913 1.323 10.701 1.00 97.69 224 LEU A O 1
ATOM 1836 N N . GLY A 1 225 ? -12.064 -0.699 10.212 1.00 97.69 225 GLY A N 1
ATOM 1837 C CA . GLY A 1 225 ? -12.142 -1.228 11.573 1.00 97.69 225 GLY A CA 1
ATOM 1838 C C . GLY A 1 225 ? -11.321 -0.405 12.565 1.00 97.69 225 GLY A C 1
ATOM 1839 O O . GLY A 1 225 ? -11.807 -0.042 13.636 1.00 97.69 225 GLY A O 1
ATOM 1840 N N . TYR A 1 226 ? -10.105 -0.010 12.183 1.00 97.56 226 TYR A N 1
ATOM 1841 C CA . TYR A 1 226 ? -9.237 0.804 13.037 1.00 97.56 226 TYR A CA 1
ATOM 1842 C C . TYR A 1 226 ? -9.805 2.213 13.228 1.00 97.56 226 TYR A C 1
ATOM 1844 O O . TYR A 1 226 ? -9.839 2.713 14.353 1.00 97.56 226 TYR A O 1
ATOM 1852 N N . ILE A 1 227 ? -10.303 2.838 12.155 1.00 97.75 227 ILE A N 1
ATOM 1853 C CA . ILE A 1 227 ? -10.985 4.137 12.240 1.00 97.75 227 ILE A CA 1
ATOM 1854 C C . ILE A 1 227 ? -12.225 4.030 13.126 1.00 97.75 227 ILE A C 1
ATOM 1856 O O . ILE A 1 227 ? -12.421 4.889 13.982 1.00 97.75 227 ILE A O 1
ATOM 1860 N N . ASN A 1 228 ? -13.029 2.978 12.964 1.00 97.94 228 ASN A N 1
ATOM 1861 C CA . ASN A 1 228 ? -14.234 2.757 13.754 1.00 97.94 228 ASN A CA 1
ATOM 1862 C C . ASN A 1 228 ? -13.916 2.685 15.253 1.00 97.94 228 ASN A C 1
ATOM 1864 O O . ASN A 1 228 ? -14.501 3.426 16.040 1.00 97.94 228 ASN A O 1
ATOM 1868 N N . ILE A 1 229 ? -12.925 1.872 15.633 1.00 97.44 229 ILE A N 1
ATOM 1869 C CA . ILE A 1 229 ? -12.461 1.735 17.022 1.00 97.44 229 ILE A CA 1
ATOM 1870 C C . ILE A 1 229 ? -11.941 3.070 17.560 1.00 97.44 229 ILE A C 1
ATOM 1872 O O . ILE A 1 229 ? -12.323 3.491 18.651 1.00 97.44 229 ILE A O 1
ATOM 1876 N N . GLY A 1 230 ? -11.074 3.755 16.810 1.00 96.38 230 GLY A N 1
ATOM 1877 C CA . GLY A 1 230 ? -10.505 5.028 17.252 1.00 96.38 230 GLY A CA 1
ATOM 1878 C C . GLY A 1 230 ? -11.545 6.137 17.397 1.00 96.38 230 GLY A C 1
ATOM 1879 O O . GLY A 1 230 ? -11.481 6.922 18.344 1.00 96.38 230 GLY A O 1
ATOM 1880 N N . LEU A 1 231 ? -12.529 6.179 16.499 1.00 96.56 231 LEU A N 1
ATOM 1881 C CA . LEU A 1 231 ? -13.639 7.124 16.556 1.00 96.56 231 LEU A CA 1
ATOM 1882 C C . LEU A 1 231 ? -14.578 6.818 17.730 1.00 96.56 231 LEU A C 1
ATOM 1884 O O . LEU A 1 231 ? -15.004 7.741 18.425 1.00 96.56 231 LEU A O 1
ATOM 1888 N N . GLU A 1 232 ? -14.865 5.543 17.995 1.00 97.19 232 GLU A N 1
ATOM 1889 C CA . GLU A 1 232 ? -15.667 5.106 19.142 1.00 97.19 232 GLU A CA 1
ATOM 1890 C C . GLU A 1 232 ? -14.985 5.467 20.474 1.00 97.19 232 GLU A C 1
ATOM 1892 O O . GLU A 1 232 ? -15.632 5.993 21.380 1.00 97.19 232 GLU A O 1
ATOM 1897 N N . ILE A 1 233 ? -13.660 5.297 20.568 1.00 95.50 233 ILE A N 1
ATOM 1898 C CA . ILE A 1 233 ? -12.861 5.747 21.720 1.00 95.50 233 ILE A CA 1
ATOM 1899 C C . ILE A 1 233 ? -12.923 7.271 21.864 1.00 95.50 233 ILE A C 1
ATOM 1901 O O . ILE A 1 233 ? -13.226 7.770 22.947 1.00 95.50 233 ILE A O 1
ATOM 1905 N N . GLY A 1 234 ? -12.655 8.018 20.788 1.00 93.19 234 GLY A N 1
ATOM 1906 C CA . GLY A 1 234 ? -12.593 9.484 20.827 1.00 93.19 234 GLY A CA 1
ATOM 1907 C C . GLY A 1 234 ? -13.935 10.150 21.143 1.00 93.19 234 GLY A C 1
ATOM 1908 O O . GLY A 1 234 ? -13.976 11.204 21.775 1.00 93.19 234 GLY A O 1
ATOM 1909 N N . SER A 1 235 ? -15.038 9.522 20.739 1.00 95.44 235 SER A N 1
ATOM 1910 C CA . SER A 1 235 ? -16.404 9.990 21.003 1.00 95.44 235 SER A CA 1
ATOM 1911 C C . SER A 1 235 ? -17.007 9.444 22.300 1.00 95.44 235 SER A C 1
ATOM 1913 O O . SER A 1 235 ? -18.098 9.867 22.687 1.00 95.44 235 SER A O 1
ATOM 1915 N N . CYS A 1 236 ? -16.317 8.527 22.984 1.00 94.31 236 CYS A N 1
ATOM 1916 C CA . CYS A 1 236 ? -16.854 7.738 24.094 1.00 94.31 236 CYS A CA 1
ATOM 1917 C C . CYS A 1 236 ? -18.149 6.979 23.730 1.00 94.31 236 CYS A C 1
ATOM 1919 O O . CYS A 1 236 ? -19.043 6.860 24.568 1.00 94.31 236 CYS A O 1
ATOM 1921 N N . GLY A 1 237 ? -18.265 6.502 22.486 1.00 93.94 237 GLY A N 1
ATOM 1922 C CA . GLY A 1 237 ? -19.444 5.793 21.975 1.00 93.94 237 GLY A CA 1
ATOM 1923 C C . GLY A 1 237 ? -20.671 6.675 21.709 1.00 93.94 237 GLY A C 1
ATOM 1924 O O . GLY A 1 237 ? -21.750 6.149 21.447 1.00 93.94 237 GLY A O 1
ATOM 1925 N N . ASP A 1 238 ? -20.540 8.004 21.771 1.00 97.06 238 ASP A N 1
ATOM 1926 C CA . ASP A 1 238 ? -21.632 8.938 21.485 1.00 97.06 238 ASP A CA 1
ATOM 1927 C C . ASP A 1 238 ? -21.647 9.347 20.002 1.00 97.06 238 ASP A C 1
ATOM 1929 O O . ASP A 1 238 ? -20.665 9.864 19.465 1.00 97.06 238 ASP A O 1
ATOM 1933 N N . LEU A 1 239 ? -22.781 9.131 19.332 1.00 96.88 239 LEU A N 1
ATOM 1934 C CA . LEU A 1 239 ? -22.906 9.317 17.883 1.00 96.88 239 LEU A CA 1
ATOM 1935 C C . LEU A 1 239 ? -22.850 10.793 17.457 1.00 96.88 239 LEU A C 1
ATOM 1937 O O . LEU A 1 239 ? -22.284 11.101 16.408 1.00 96.88 239 LEU A O 1
ATOM 1941 N N . GLU A 1 240 ? -23.379 11.711 18.270 1.00 95.81 240 GLU A N 1
ATOM 1942 C CA . GLU A 1 240 ? -23.351 13.154 17.987 1.00 95.81 240 GLU A CA 1
ATOM 1943 C C . GLU A 1 240 ? -21.932 13.710 18.134 1.00 95.81 240 GLU A C 1
ATOM 1945 O O . GLU A 1 240 ? -21.435 14.453 17.282 1.00 95.81 240 GLU A O 1
ATOM 1950 N N . ARG A 1 241 ? -21.220 13.291 19.188 1.00 95.19 241 ARG A N 1
ATOM 1951 C CA . ARG A 1 241 ? -19.793 13.589 19.354 1.00 95.19 241 ARG A CA 1
ATOM 1952 C C . ARG A 1 241 ? -18.970 12.978 18.230 1.00 95.19 241 ARG A C 1
ATOM 1954 O O . ARG A 1 241 ? -18.086 13.659 17.721 1.00 95.19 241 ARG A O 1
ATOM 1961 N N . GLY A 1 242 ? -19.271 11.747 17.818 1.00 95.69 242 GLY A N 1
ATOM 1962 C CA . GLY A 1 242 ? -18.631 11.091 16.677 1.00 95.69 242 GLY A CA 1
ATOM 1963 C C . GLY A 1 242 ? -18.780 11.898 15.387 1.00 95.69 242 GLY A C 1
ATOM 1964 O O . GLY A 1 242 ? -17.780 12.192 14.732 1.00 95.69 242 GLY A O 1
ATOM 1965 N N . ALA A 1 243 ? -19.998 12.343 15.061 1.00 96.06 243 ALA A N 1
ATOM 1966 C CA . ALA A 1 243 ? -20.261 13.177 13.884 1.00 96.06 243 ALA A CA 1
ATOM 1967 C C . ALA A 1 243 ? -19.546 14.534 13.964 1.00 96.06 243 ALA A C 1
ATOM 1969 O O . ALA A 1 243 ? -18.971 15.009 12.978 1.00 96.06 243 ALA A O 1
ATOM 1970 N N . LYS A 1 244 ? -19.497 15.141 15.156 1.00 94.06 244 LYS A N 1
ATOM 1971 C CA . LYS A 1 244 ? -18.740 16.375 15.391 1.00 94.06 244 LYS A CA 1
ATOM 1972 C C . LYS A 1 244 ? -17.227 16.179 15.234 1.00 94.06 244 LYS A C 1
ATOM 1974 O O . LYS A 1 244 ? -16.561 17.042 14.670 1.00 94.06 244 LYS A O 1
ATOM 1979 N N . LEU A 1 245 ? -16.677 15.061 15.702 1.00 93.88 245 LEU A N 1
ATOM 1980 C CA . LEU A 1 245 ? -15.257 14.740 15.550 1.00 93.88 245 LEU A CA 1
ATOM 1981 C C . LEU A 1 245 ? -14.902 14.501 14.081 1.00 93.88 245 LEU A C 1
ATOM 1983 O O . LEU A 1 245 ? -13.967 15.122 13.579 1.00 93.88 245 LEU A O 1
ATOM 1987 N N . LEU A 1 246 ? -15.681 13.678 13.372 1.00 94.19 246 LEU A N 1
ATOM 1988 C CA . LEU A 1 246 ? -15.437 13.357 11.964 1.00 94.19 246 LEU A CA 1
ATOM 1989 C C . LEU A 1 246 ? -15.593 14.585 11.047 1.00 94.19 246 LEU A C 1
ATOM 1991 O O . LEU A 1 246 ? -14.909 14.693 10.031 1.00 94.19 246 LEU A O 1
ATOM 1995 N N . SER A 1 247 ? -16.448 15.547 11.413 1.00 93.00 247 SER A N 1
ATOM 1996 C CA . SER A 1 247 ? -16.607 16.798 10.655 1.00 93.00 247 SER A CA 1
ATOM 1997 C C . SER A 1 247 ? -15.433 17.769 10.780 1.00 93.00 247 SER A C 1
ATOM 1999 O O . SER A 1 247 ? -15.233 18.556 9.861 1.00 93.00 247 SER A O 1
ATOM 2001 N N . HIS A 1 248 ? -14.647 17.701 11.860 1.00 90.31 248 HIS A N 1
ATOM 2002 C CA . HIS A 1 248 ? -13.572 18.665 12.148 1.00 90.31 248 HIS A CA 1
ATOM 2003 C C . HIS A 1 248 ? -12.174 18.036 12.245 1.00 90.31 248 HIS A C 1
ATOM 2005 O O . HIS A 1 248 ? -11.206 18.749 12.483 1.00 90.31 248 HIS A O 1
ATOM 2011 N N . THR A 1 249 ? -12.055 16.718 12.074 1.00 91.38 249 THR A N 1
ATOM 2012 C CA . THR A 1 249 ? -10.782 15.992 12.169 1.00 91.38 249 THR A CA 1
ATOM 2013 C C . THR A 1 249 ? -10.582 15.109 10.948 1.00 91.38 249 THR A C 1
ATOM 2015 O O . THR A 1 249 ? -11.535 14.513 10.440 1.00 91.38 249 THR A O 1
ATOM 2018 N N . HIS A 1 250 ? -9.331 14.996 10.510 1.00 92.31 250 HIS A N 1
ATOM 2019 C CA . HIS A 1 250 ? -8.904 13.999 9.530 1.00 92.31 250 HIS A CA 1
ATOM 2020 C C . HIS A 1 250 ? -9.160 12.570 10.029 1.00 92.31 250 HIS A C 1
ATOM 2022 O O . HIS A 1 250 ? -9.166 12.304 11.232 1.00 92.31 250 HIS A O 1
ATOM 2028 N N . ALA A 1 251 ? -9.294 11.619 9.108 1.00 94.31 251 ALA A N 1
ATOM 2029 C CA . ALA A 1 251 ? -9.474 10.206 9.425 1.00 94.31 251 ALA A CA 1
ATOM 2030 C C . ALA A 1 251 ? -8.232 9.556 10.078 1.00 94.31 251 ALA A C 1
ATOM 2032 O O . ALA A 1 251 ? -8.356 8.604 10.854 1.00 94.31 251 ALA A O 1
ATOM 2033 N N . LEU A 1 252 ? -7.031 10.078 9.790 1.00 95.25 252 LEU A N 1
ATOM 2034 C CA . LEU A 1 252 ? -5.751 9.502 10.222 1.00 95.25 252 LEU A CA 1
ATOM 2035 C C . LEU A 1 252 ? -5.617 9.372 11.757 1.00 95.25 252 LEU A C 1
ATOM 2037 O O . LEU A 1 252 ? -5.302 8.271 12.217 1.00 95.25 252 LEU A O 1
ATOM 2041 N N . PRO A 1 253 ? -5.889 10.410 12.576 1.00 94.75 253 PRO A N 1
ATOM 2042 C CA . PRO A 1 253 ? -5.872 10.278 14.033 1.00 94.75 253 PRO A CA 1
ATOM 2043 C C . PRO A 1 253 ? -6.782 9.173 14.587 1.00 94.75 253 PRO A C 1
ATOM 2045 O O . PRO A 1 253 ? -6.417 8.525 15.573 1.00 94.75 253 PRO A O 1
ATOM 2048 N N . PHE A 1 254 ? -7.942 8.919 13.968 1.00 95.50 254 PHE A N 1
ATOM 2049 C CA . PHE A 1 254 ? -8.823 7.823 14.385 1.00 95.50 254 PHE A CA 1
ATOM 2050 C C . PHE A 1 254 ? -8.197 6.468 14.057 1.00 95.50 254 PHE A C 1
ATOM 2052 O O . PHE A 1 254 ? -8.121 5.614 14.937 1.00 95.50 254 PHE A O 1
ATOM 2059 N N . PHE A 1 255 ? -7.656 6.296 12.845 1.00 96.94 255 PHE A N 1
ATOM 2060 C CA . PHE A 1 255 ? -6.914 5.084 12.483 1.00 96.94 255 PHE A CA 1
ATOM 2061 C C . PHE A 1 255 ? -5.770 4.809 13.471 1.00 96.94 255 PHE A C 1
ATOM 2063 O O . PHE A 1 255 ? -5.669 3.709 14.012 1.00 96.94 255 PHE A O 1
ATOM 2070 N N . GLN A 1 256 ? -4.940 5.820 13.754 1.00 96.38 256 GLN A N 1
ATOM 2071 C CA . GLN A 1 256 ? -3.816 5.705 14.687 1.00 96.38 256 GLN A CA 1
ATOM 2072 C C . GLN A 1 256 ? -4.297 5.334 16.095 1.00 96.38 256 GLN A C 1
ATOM 2074 O O . GLN A 1 256 ? -3.750 4.424 16.716 1.00 96.38 256 GLN A O 1
ATOM 2079 N N . THR A 1 257 ? -5.351 5.984 16.593 1.00 95.38 257 THR A N 1
ATOM 2080 C CA . THR A 1 257 ? -5.930 5.676 17.912 1.00 95.38 257 THR A CA 1
ATOM 2081 C C . THR A 1 257 ? -6.424 4.229 17.990 1.00 95.38 257 THR A C 1
ATOM 2083 O O . THR A 1 257 ? -6.114 3.529 18.957 1.00 95.38 257 THR A O 1
ATOM 2086 N N . GLY A 1 258 ? -7.136 3.752 16.964 1.00 96.19 258 GLY A N 1
ATOM 2087 C CA . GLY A 1 258 ? -7.586 2.361 16.887 1.00 96.19 258 GLY A CA 1
ATOM 2088 C C . GLY A 1 258 ? -6.424 1.372 16.823 1.00 96.19 258 GLY A C 1
ATOM 2089 O O . GLY A 1 258 ? -6.395 0.409 17.590 1.00 96.19 258 GLY A O 1
ATOM 2090 N N . TYR A 1 259 ? -5.415 1.655 15.994 1.00 96.69 259 TYR A N 1
ATOM 2091 C CA . TYR A 1 259 ? -4.182 0.870 15.924 1.00 96.69 259 TYR A CA 1
ATOM 2092 C C . TYR A 1 259 ? -3.512 0.730 17.297 1.00 96.69 259 TYR A C 1
ATOM 2094 O O . TYR A 1 259 ? -3.193 -0.388 17.701 1.00 96.69 259 TYR A O 1
ATOM 2102 N N . TYR A 1 260 ? -3.344 1.824 18.050 1.00 95.31 260 TYR A N 1
ATOM 2103 C CA . TYR A 1 260 ? -2.724 1.760 19.379 1.00 95.31 260 TYR A CA 1
ATOM 2104 C C . TYR A 1 260 ? -3.529 0.942 20.376 1.00 95.31 260 TYR A C 1
ATOM 2106 O O . TYR A 1 260 ? -2.928 0.206 21.156 1.00 95.31 260 TYR A O 1
ATOM 2114 N N . LYS A 1 261 ? -4.863 1.032 20.354 1.00 95.69 261 LYS A N 1
ATOM 2115 C CA . LYS A 1 261 ? -5.699 0.201 21.229 1.00 95.69 261 LYS A CA 1
ATOM 2116 C C . LYS A 1 261 ? -5.522 -1.290 20.918 1.00 95.69 261 LYS A C 1
ATOM 2118 O O . LYS A 1 261 ? -5.486 -2.097 21.842 1.00 95.69 261 LYS A O 1
ATOM 2123 N N . LEU A 1 262 ? -5.356 -1.658 19.650 1.00 96.06 262 LEU A N 1
ATOM 2124 C CA . LEU A 1 262 ? -5.076 -3.045 19.272 1.00 96.06 262 LEU A CA 1
ATOM 2125 C C . LEU A 1 262 ? -3.649 -3.467 19.636 1.00 96.06 262 LEU A C 1
ATOM 2127 O O . LEU A 1 262 ? -3.449 -4.572 20.127 1.00 96.06 262 LEU A O 1
ATOM 2131 N N . MET A 1 263 ? -2.651 -2.596 19.471 1.00 95.75 263 MET A N 1
ATOM 2132 C CA . MET A 1 263 ? -1.290 -2.902 19.934 1.00 95.75 263 MET A CA 1
ATOM 2133 C C . MET A 1 263 ? -1.221 -3.076 21.455 1.00 95.75 263 MET A C 1
ATOM 2135 O O . MET A 1 263 ? -0.503 -3.950 21.927 1.00 95.75 263 MET A O 1
ATOM 2139 N N . ASP A 1 264 ? -2.003 -2.310 22.220 1.00 95.00 264 ASP A N 1
ATOM 2140 C CA . ASP A 1 264 ? -2.138 -2.501 23.668 1.00 95.00 264 ASP A CA 1
ATOM 2141 C C . ASP A 1 264 ? -2.668 -3.905 24.007 1.00 95.00 264 ASP A C 1
ATOM 2143 O O . ASP A 1 264 ? -2.107 -4.581 24.870 1.00 95.00 264 ASP A O 1
ATOM 2147 N N . LEU A 1 265 ? -3.674 -4.395 23.269 1.00 94.62 265 LEU A N 1
ATOM 2148 C CA . LEU A 1 265 ? -4.159 -5.777 23.386 1.00 94.62 265 LEU A CA 1
ATOM 2149 C C . LEU A 1 265 ? -3.046 -6.795 23.081 1.00 94.62 265 LEU A C 1
ATOM 2151 O O . LEU A 1 265 ? -2.847 -7.736 23.849 1.00 94.62 265 LEU A O 1
ATOM 2155 N N . LYS A 1 266 ? -2.280 -6.587 22.001 1.00 95.44 266 LYS A N 1
ATOM 2156 C CA . LYS A 1 266 ? -1.142 -7.452 21.651 1.00 95.44 266 LYS A CA 1
ATOM 2157 C C . LYS A 1 266 ? -0.113 -7.520 22.772 1.00 95.44 266 LYS A C 1
ATOM 2159 O O . LYS A 1 266 ? 0.283 -8.608 23.173 1.00 95.44 266 LYS A O 1
ATOM 2164 N N . TRP A 1 267 ? 0.315 -6.372 23.290 1.00 95.50 267 TRP A N 1
ATOM 2165 C CA . TRP A 1 267 ? 1.325 -6.316 24.346 1.00 95.50 267 TRP A CA 1
ATOM 2166 C C . TRP A 1 267 ? 0.833 -6.960 25.641 1.00 95.50 267 TRP A C 1
ATOM 2168 O O . TRP A 1 267 ? 1.609 -7.638 26.314 1.00 95.50 267 TRP A O 1
ATOM 2178 N N . LYS A 1 268 ? -0.456 -6.815 25.974 1.00 94.31 268 LYS A N 1
ATOM 2179 C CA . LYS A 1 268 ? -1.077 -7.547 27.088 1.00 94.31 268 LYS A CA 1
ATOM 2180 C C . LYS A 1 268 ? -1.017 -9.057 26.867 1.00 94.31 268 LYS A C 1
ATOM 2182 O O . LYS A 1 268 ? -0.592 -9.767 27.774 1.00 94.31 268 LYS A O 1
ATOM 2187 N N . ALA A 1 269 ? -1.366 -9.540 25.673 1.00 92.56 269 ALA A N 1
ATOM 2188 C CA . ALA A 1 269 ? -1.287 -10.961 25.333 1.00 92.56 269 ALA A CA 1
ATOM 2189 C C . ALA A 1 269 ? 0.160 -11.494 25.376 1.00 92.56 269 ALA A C 1
ATOM 2191 O O . ALA A 1 269 ? 0.415 -12.559 25.939 1.00 92.56 269 ALA A O 1
ATOM 2192 N N . GLU A 1 270 ? 1.127 -10.736 24.849 1.00 94.25 270 GLU A N 1
ATOM 2193 C CA . GLU A 1 270 ? 2.555 -11.072 24.913 1.00 94.25 270 GLU A CA 1
ATOM 2194 C C . GLU A 1 270 ? 3.063 -11.147 26.358 1.00 94.25 270 GLU A C 1
ATOM 2196 O O . GLU A 1 270 ? 3.780 -12.083 26.709 1.00 94.25 270 GLU A O 1
ATOM 2201 N N . ASN A 1 271 ? 2.701 -10.178 27.203 1.00 94.12 271 ASN A N 1
ATOM 2202 C CA . ASN A 1 271 ? 3.095 -10.167 28.611 1.00 94.12 271 ASN A CA 1
ATOM 2203 C C . ASN A 1 271 ? 2.449 -11.324 29.378 1.00 94.12 271 ASN A C 1
ATOM 2205 O O . ASN A 1 271 ? 3.144 -12.040 30.096 1.00 94.12 271 ASN A O 1
ATOM 2209 N N . PHE A 1 272 ? 1.159 -11.579 29.146 1.00 91.19 272 PHE A N 1
ATOM 2210 C CA . PHE A 1 272 ? 0.445 -12.709 29.732 1.00 91.19 272 PHE A CA 1
ATOM 2211 C C . PHE A 1 272 ? 1.124 -14.048 29.405 1.00 91.19 272 PHE A C 1
ATOM 2213 O O . PHE A 1 272 ? 1.310 -14.875 30.300 1.00 91.19 272 PHE A O 1
ATOM 2220 N N . LEU A 1 273 ? 1.564 -14.243 28.157 1.00 91.31 273 LEU A N 1
ATOM 2221 C CA . LEU A 1 273 ? 2.297 -15.443 27.740 1.00 91.31 273 LEU A CA 1
ATOM 2222 C C . LEU A 1 273 ? 3.715 -15.519 28.303 1.00 91.31 273 LEU A C 1
ATOM 2224 O O . LEU A 1 273 ? 4.156 -16.605 28.670 1.00 91.31 273 LEU A O 1
ATOM 2228 N N . LYS A 1 274 ? 4.429 -14.395 28.404 1.00 91.31 274 LYS A N 1
ATOM 2229 C CA . LYS A 1 274 ? 5.758 -14.366 29.038 1.00 91.31 274 LYS A CA 1
ATOM 2230 C C . LYS A 1 274 ? 5.690 -14.763 30.511 1.00 91.31 274 LYS A C 1
ATOM 2232 O O . LYS A 1 274 ? 6.575 -15.466 30.985 1.00 91.31 274 LYS A O 1
ATOM 2237 N N . GLU A 1 275 ? 4.650 -14.329 31.218 1.00 92.44 275 GLU A N 1
ATOM 2238 C CA . GLU A 1 275 ? 4.469 -14.607 32.645 1.00 92.44 275 GLU A CA 1
ATOM 2239 C C . GLU A 1 275 ? 3.921 -16.016 32.912 1.00 92.44 275 GLU A C 1
ATOM 2241 O O . GLU A 1 275 ? 4.321 -16.652 33.886 1.00 92.44 275 GLU A O 1
ATOM 2246 N N . ASN A 1 276 ? 3.030 -16.524 32.050 1.00 89.62 276 ASN A N 1
ATOM 2247 C CA . ASN A 1 276 ? 2.234 -17.724 32.341 1.00 89.62 276 ASN A CA 1
ATOM 2248 C C . ASN A 1 276 ? 2.402 -18.868 31.323 1.00 89.62 276 ASN A C 1
ATOM 2250 O O . ASN A 1 276 ? 1.780 -19.917 31.484 1.00 89.62 276 ASN A O 1
ATOM 2254 N N . GLY A 1 277 ? 3.226 -18.716 30.281 1.00 82.69 277 GLY A N 1
ATOM 2255 C CA . GLY A 1 277 ? 3.271 -19.618 29.119 1.00 82.69 277 GLY A CA 1
ATOM 2256 C C . GLY A 1 277 ? 3.442 -21.102 29.458 1.00 82.69 277 GLY A C 1
ATOM 2257 O O . GLY A 1 277 ? 2.676 -21.932 28.972 1.00 82.69 277 GLY A O 1
ATOM 2258 N N . SER A 1 278 ? 4.372 -21.432 30.360 1.00 82.81 278 SER A N 1
ATOM 2259 C CA . SER A 1 278 ? 4.643 -22.815 30.787 1.00 82.81 278 SER A CA 1
ATOM 2260 C C . SER A 1 278 ? 3.445 -23.479 31.473 1.00 82.81 278 SER A C 1
ATOM 2262 O O . SER A 1 278 ? 3.270 -24.690 31.393 1.00 82.81 278 SER A O 1
ATOM 2264 N N . PHE A 1 279 ? 2.627 -22.692 32.173 1.00 84.31 279 PHE A N 1
ATOM 2265 C CA . PHE A 1 279 ? 1.417 -23.160 32.849 1.00 84.31 279 PHE A CA 1
ATOM 2266 C C . PHE A 1 279 ? 0.238 -23.264 31.873 1.00 84.31 279 PHE A C 1
ATOM 2268 O O . PHE A 1 279 ? -0.538 -24.218 31.921 1.00 84.31 279 PHE A O 1
ATOM 2275 N N . LEU A 1 280 ? 0.137 -22.311 30.945 1.00 83.75 280 LEU A N 1
ATOM 2276 C CA . LEU A 1 280 ? -0.934 -22.238 29.955 1.00 83.75 280 LEU A CA 1
ATOM 2277 C C . LEU A 1 280 ? -0.903 -23.387 28.945 1.00 83.75 280 LEU A C 1
ATOM 2279 O O . LEU A 1 280 ? -1.967 -23.798 28.489 1.00 83.75 280 LEU A O 1
ATOM 2283 N N . GLU A 1 281 ? 0.267 -23.952 28.634 1.00 81.31 281 GLU A N 1
ATOM 2284 C CA . GLU A 1 281 ? 0.385 -25.093 27.712 1.00 81.31 281 GLU A CA 1
ATOM 2285 C C . GLU A 1 281 ? -0.484 -26.294 28.130 1.00 81.31 281 GLU A C 1
ATOM 2287 O O . GLU A 1 281 ? -1.033 -26.989 27.272 1.00 81.31 281 GLU A O 1
ATOM 2292 N N . TRP A 1 282 ? -0.667 -26.483 29.440 1.00 81.25 282 TRP A N 1
ATOM 2293 C CA . TRP A 1 282 ? -1.433 -27.583 30.031 1.00 81.25 282 TRP A CA 1
ATOM 2294 C C . TRP A 1 282 ? -2.927 -27.284 30.197 1.00 81.25 282 TRP A C 1
ATOM 229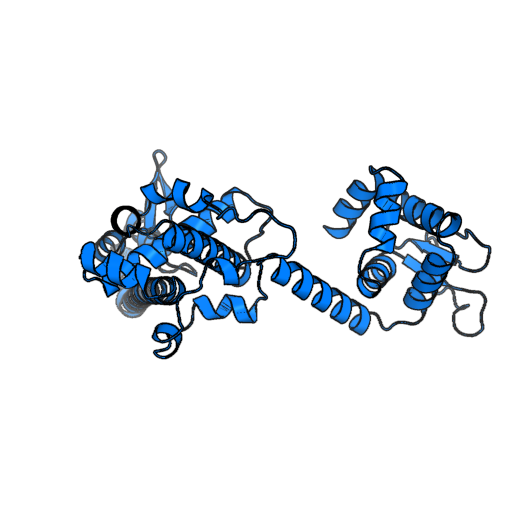6 O O . TRP A 1 282 ? -3.713 -28.206 30.409 1.00 81.25 282 TRP A O 1
ATOM 2306 N N . ILE A 1 283 ? -3.321 -26.010 30.134 1.00 86.25 283 ILE A N 1
ATOM 2307 C CA . ILE A 1 283 ? -4.688 -25.549 30.435 1.00 86.25 283 ILE A CA 1
ATOM 2308 C C . ILE A 1 283 ? -5.430 -25.137 29.172 1.00 86.25 283 ILE A C 1
ATOM 2310 O O . ILE A 1 283 ? -6.630 -25.379 29.042 1.00 86.25 283 ILE A O 1
ATOM 2314 N N . LEU A 1 284 ? -4.728 -24.499 28.239 1.00 86.50 284 LEU A N 1
ATOM 2315 C CA . LEU A 1 284 ? -5.3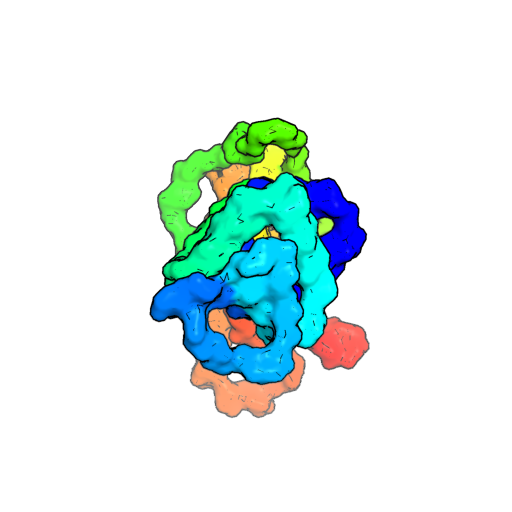30 -23.995 27.022 1.00 86.50 284 LEU A CA 1
ATOM 2316 C C . LEU A 1 284 ? -5.590 -25.141 26.051 1.00 86.50 284 LEU A C 1
ATOM 2318 O O . LEU A 1 284 ? -4.678 -25.838 25.606 1.00 86.50 284 LEU A O 1
ATOM 2322 N N . THR A 1 285 ? -6.854 -25.292 25.671 1.00 86.50 285 THR A N 1
ATOM 2323 C CA . THR A 1 285 ? -7.226 -26.126 24.526 1.00 86.50 285 THR A CA 1
ATOM 2324 C C . THR A 1 285 ? -6.690 -25.509 23.231 1.00 86.50 285 THR A C 1
ATOM 2326 O O . THR A 1 285 ? -6.426 -24.307 23.185 1.00 86.50 285 THR A O 1
ATOM 2329 N N . ASP A 1 286 ? -6.632 -26.287 22.150 1.00 83.06 286 ASP A N 1
ATOM 2330 C CA . ASP A 1 286 ? -6.190 -25.791 20.834 1.00 83.06 286 ASP A CA 1
ATOM 2331 C C . ASP A 1 286 ? -6.983 -24.551 20.383 1.00 83.06 286 ASP A C 1
ATOM 2333 O O . ASP A 1 286 ? -6.399 -23.565 19.957 1.00 83.06 286 ASP A O 1
ATOM 2337 N N . TYR A 1 287 ? -8.293 -24.523 20.655 1.00 83.62 287 TYR A N 1
ATOM 2338 C CA . TYR A 1 287 ? -9.137 -23.337 20.454 1.00 83.62 287 TYR A CA 1
ATOM 2339 C C . TYR A 1 287 ? -8.606 -22.057 21.126 1.00 83.62 287 TYR A C 1
ATOM 2341 O O . TYR A 1 287 ? -8.583 -20.992 20.513 1.00 83.62 287 TYR A O 1
ATOM 2349 N N . HIS A 1 288 ? -8.162 -22.141 22.382 1.00 86.12 288 HIS A N 1
ATOM 2350 C CA . HIS A 1 288 ? -7.627 -20.977 23.086 1.00 86.12 288 HIS A CA 1
ATOM 2351 C C . HIS A 1 288 ? -6.233 -20.593 22.575 1.00 86.12 288 HIS A C 1
ATOM 2353 O O . HIS A 1 288 ? -5.886 -19.412 22.570 1.00 86.12 288 HIS A O 1
ATOM 2359 N N . LYS A 1 289 ? -5.442 -21.576 22.125 1.00 86.50 289 LYS A N 1
ATOM 2360 C CA . LYS A 1 289 ? -4.138 -21.327 21.497 1.00 86.50 289 LYS A CA 1
ATOM 2361 C C . LYS A 1 289 ? -4.305 -20.563 20.185 1.00 86.50 289 LYS A C 1
ATOM 2363 O O . LYS A 1 289 ? -3.584 -19.595 19.974 1.00 86.50 289 LYS A O 1
ATOM 2368 N N . ASP A 1 290 ? -5.290 -20.927 19.366 1.00 85.00 290 ASP A N 1
ATOM 2369 C CA . ASP A 1 290 ? -5.586 -20.231 18.109 1.00 85.00 290 ASP A CA 1
ATOM 2370 C C . ASP A 1 290 ? -6.125 -18.808 18.328 1.00 85.00 290 ASP A C 1
ATOM 2372 O O . ASP A 1 290 ? -5.760 -17.891 17.589 1.00 85.00 290 ASP A O 1
ATOM 2376 N N . LEU A 1 291 ? -6.930 -18.588 19.375 1.00 86.38 291 LEU A N 1
ATO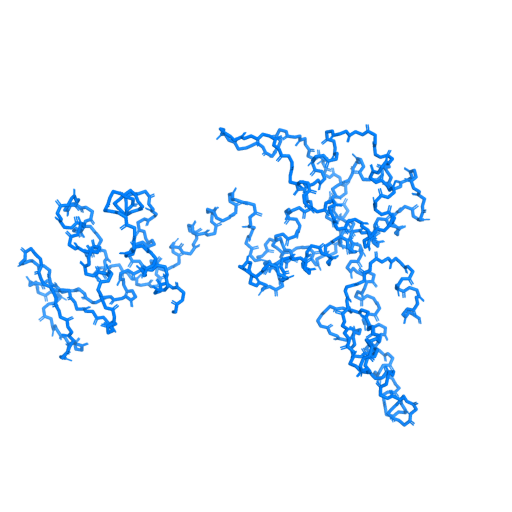M 2377 C CA . LEU A 1 291 ? -7.346 -17.240 19.787 1.00 86.38 291 LEU A CA 1
ATOM 2378 C C . LEU A 1 291 ? -6.148 -16.367 20.173 1.00 86.38 291 LEU A C 1
ATOM 2380 O O . LEU A 1 291 ? -6.017 -15.247 19.683 1.00 86.38 291 LEU A O 1
ATOM 2384 N N . LEU A 1 292 ? -5.253 -16.885 21.020 1.00 88.19 292 LEU A N 1
ATOM 238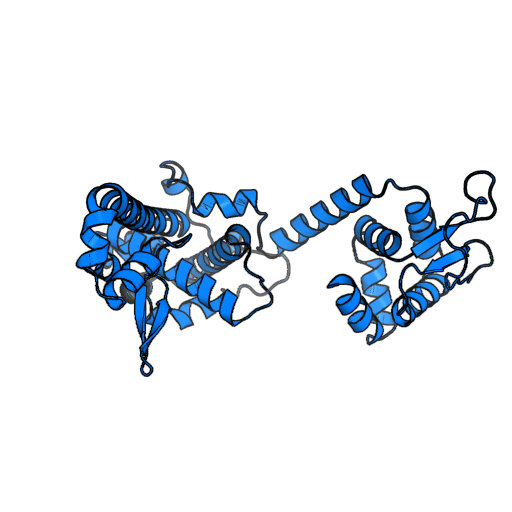5 C CA . LEU A 1 292 ? -4.044 -16.158 21.409 1.00 88.19 292 LEU A CA 1
ATOM 2386 C C . LEU A 1 292 ? -3.122 -15.920 20.212 1.00 88.19 292 LEU A C 1
ATOM 2388 O O . LEU A 1 292 ? -2.594 -14.820 20.070 1.00 88.19 292 LEU A O 1
ATOM 2392 N N . ALA A 1 293 ? -2.965 -16.902 19.323 1.00 89.00 293 ALA A N 1
ATOM 2393 C CA . ALA A 1 293 ? -2.169 -16.753 18.109 1.00 89.00 293 ALA A CA 1
ATOM 2394 C C . ALA A 1 293 ? -2.679 -15.598 17.229 1.00 89.00 293 ALA A C 1
ATOM 2396 O O . ALA A 1 293 ? -1.869 -14.815 16.731 1.00 89.00 293 ALA A O 1
ATOM 2397 N N . ALA A 1 294 ? -4.002 -15.426 17.115 1.00 91.19 294 ALA A N 1
ATOM 2398 C CA . ALA A 1 294 ? -4.597 -14.322 16.363 1.00 91.19 294 ALA A CA 1
ATOM 2399 C C . ALA A 1 294 ? -4.232 -12.938 16.936 1.00 91.19 294 ALA A C 1
ATOM 2401 O O . ALA A 1 294 ? -4.081 -11.979 16.178 1.00 91.19 294 ALA A O 1
ATOM 2402 N N . PHE A 1 295 ? -4.036 -12.812 18.253 1.00 92.00 295 PHE A N 1
ATOM 2403 C CA . PHE A 1 295 ? -3.606 -11.553 18.881 1.00 92.00 295 PHE A CA 1
ATOM 2404 C C . PHE A 1 295 ? -2.106 -11.278 18.720 1.00 92.00 295 PHE A C 1
ATOM 2406 O O . PHE A 1 295 ? -1.689 -10.120 18.755 1.00 92.00 295 PHE A O 1
ATOM 2413 N N . LEU A 1 296 ? -1.297 -12.324 18.539 1.00 91.94 296 LEU A N 1
ATOM 2414 C CA . LEU A 1 296 ? 0.165 -12.232 18.463 1.00 91.94 296 LEU A CA 1
ATOM 2415 C C . LEU A 1 296 ? 0.704 -12.040 17.042 1.00 91.94 296 LEU A C 1
ATOM 2417 O O . LEU A 1 296 ? 1.890 -11.729 16.890 1.00 91.94 296 LEU A O 1
ATOM 2421 N N . ASP A 1 297 ? -0.138 -12.185 16.014 1.00 90.56 297 ASP A N 1
ATOM 2422 C CA . ASP A 1 297 ? 0.218 -11.870 14.625 1.00 90.56 297 ASP A CA 1
ATOM 2423 C C . ASP A 1 297 ? 0.779 -10.435 14.500 1.00 90.56 297 ASP A C 1
ATOM 2425 O O . ASP A 1 297 ? 0.647 -9.605 15.412 1.00 90.56 297 ASP A O 1
ATOM 2429 N N . ARG A 1 298 ? 1.437 -10.103 13.377 1.00 88.44 298 ARG A N 1
ATOM 2430 C CA . ARG A 1 298 ? 2.010 -8.763 13.116 1.00 88.44 298 ARG A CA 1
ATOM 2431 C C . ARG A 1 298 ? 1.021 -7.659 13.498 1.00 88.44 298 ARG A C 1
ATOM 2433 O O . ARG A 1 298 ? 1.423 -6.701 14.157 1.00 88.44 298 ARG A O 1
ATOM 2440 N N . PHE A 1 299 ? -0.253 -7.849 13.153 1.00 92.31 299 PHE A N 1
ATOM 2441 C CA . PHE A 1 299 ? -1.372 -7.046 13.629 1.00 92.31 299 PHE A CA 1
ATOM 2442 C C . PHE A 1 299 ? -2.444 -7.958 14.246 1.00 92.31 299 PHE A C 1
ATOM 2444 O O . PHE A 1 299 ? -2.816 -8.926 13.587 1.00 92.31 299 PHE A O 1
ATOM 2451 N N . PRO A 1 300 ? -2.977 -7.648 15.442 1.00 93.81 300 PRO A N 1
ATOM 2452 C CA . PRO A 1 300 ? -4.019 -8.443 16.081 1.00 93.81 300 PRO A CA 1
ATOM 2453 C C . PRO A 1 300 ? -5.234 -8.649 15.189 1.00 93.81 300 PRO A C 1
ATOM 2455 O O . PRO A 1 300 ? -5.727 -7.715 14.548 1.00 93.81 300 PRO A O 1
ATOM 2458 N N . ARG A 1 301 ? -5.745 -9.875 15.210 1.00 93.75 301 ARG A N 1
ATOM 2459 C CA . ARG A 1 301 ? -6.958 -10.303 14.518 1.00 93.75 301 ARG A CA 1
ATOM 2460 C C . ARG A 1 301 ? -7.922 -10.982 15.487 1.00 93.75 301 ARG A C 1
ATOM 2462 O O . ARG A 1 301 ? -7.541 -11.406 16.574 1.00 93.75 301 ARG A O 1
ATOM 2469 N N . VAL A 1 302 ? -9.177 -11.098 15.070 1.00 90.94 302 VAL A N 1
ATOM 2470 C CA . VAL A 1 302 ? -10.204 -11.865 15.780 1.00 90.94 302 VAL A CA 1
ATOM 2471 C C . VAL A 1 302 ? -10.290 -13.246 15.141 1.00 90.94 302 VAL A C 1
ATOM 2473 O O . VAL A 1 302 ? -10.541 -13.348 13.936 1.00 90.94 302 VAL A O 1
ATOM 2476 N N . ALA A 1 303 ? -10.104 -14.308 15.929 1.00 86.88 303 ALA A N 1
ATOM 2477 C CA . ALA A 1 303 ? -10.336 -15.660 15.437 1.00 86.88 303 ALA A CA 1
ATOM 2478 C C . ALA A 1 303 ? -11.842 -15.944 15.333 1.00 86.88 303 ALA A C 1
ATOM 2480 O O . ALA A 1 303 ? -12.619 -15.634 16.235 1.00 86.88 303 ALA A O 1
ATOM 2481 N N . GLN A 1 304 ? -12.249 -16.551 14.225 1.00 81.00 304 GLN A N 1
ATOM 2482 C CA . GLN A 1 304 ? -13.605 -17.012 13.967 1.00 81.00 304 GLN A CA 1
ATOM 2483 C C . GLN A 1 304 ? -13.612 -18.531 13.825 1.00 81.00 304 GLN A C 1
ATOM 2485 O O . GLN A 1 304 ? -12.734 -19.121 13.190 1.00 81.00 304 GLN A O 1
ATOM 2490 N N . VAL A 1 305 ? -14.635 -19.161 14.401 1.00 69.81 305 VAL A N 1
ATOM 2491 C CA . VAL A 1 305 ? -14.896 -20.588 14.209 1.00 69.81 305 VAL A CA 1
ATOM 2492 C C . VAL A 1 305 ? -15.684 -20.751 12.917 1.00 69.81 305 VAL A C 1
ATOM 2494 O O . VAL A 1 305 ? -16.855 -20.383 12.861 1.00 69.81 305 VAL A O 1
ATOM 2497 N N . GLY A 1 306 ? -15.047 -21.287 11.877 1.00 64.25 306 GLY A N 1
ATOM 2498 C CA . GLY A 1 306 ? -15.746 -21.681 10.655 1.00 64.25 306 GLY A CA 1
ATOM 2499 C C . GLY A 1 306 ? -16.482 -23.020 10.799 1.00 64.25 306 GLY A C 1
ATOM 2500 O O . GLY A 1 306 ? -16.176 -23.827 11.681 1.00 64.25 306 GLY A O 1
ATOM 2501 N N . ASP A 1 307 ? -17.386 -23.308 9.857 1.00 55.69 307 ASP A N 1
ATOM 2502 C CA . ASP A 1 307 ? -18.236 -24.516 9.830 1.00 55.69 307 ASP A CA 1
ATOM 2503 C C . ASP A 1 307 ? -17.462 -25.853 9.851 1.00 55.69 307 ASP A C 1
ATOM 2505 O O . ASP A 1 307 ? -18.019 -26.901 10.177 1.00 55.69 307 ASP A O 1
ATOM 2509 N N . LYS A 1 308 ? -16.167 -25.846 9.504 1.00 56.12 308 LYS A N 1
ATOM 2510 C CA . LYS A 1 308 ? -15.323 -27.049 9.359 1.00 56.12 308 LYS A CA 1
ATOM 2511 C C . LYS A 1 308 ? -14.240 -27.212 10.434 1.00 56.12 308 LYS A C 1
ATOM 2513 O O . LYS A 1 308 ? -13.270 -27.925 10.193 1.00 56.12 308 LYS A O 1
ATOM 2518 N N . LYS A 1 309 ? -14.366 -26.564 11.601 1.00 53.09 309 LYS A N 1
ATOM 2519 C CA . LYS A 1 309 ? -13.292 -26.491 12.626 1.00 53.09 309 LYS A CA 1
ATOM 2520 C C . LYS A 1 309 ? -11.977 -25.883 12.102 1.00 53.09 309 LYS A C 1
ATOM 2522 O O . LYS A 1 309 ? -10.927 -26.075 12.704 1.00 53.09 309 LYS A O 1
ATOM 2527 N N . SER A 1 310 ? -12.024 -25.166 10.981 1.00 54.53 310 SER A N 1
ATOM 2528 C CA . SER A 1 310 ? -10.924 -24.328 10.511 1.00 54.53 310 SER A CA 1
ATOM 2529 C C . SER A 1 310 ? -11.072 -22.946 11.135 1.00 54.53 310 SER A C 1
ATOM 2531 O O . SER A 1 310 ? -12.142 -22.340 11.023 1.00 54.53 310 SER A O 1
ATOM 2533 N N . PHE A 1 311 ? -10.013 -22.451 11.766 1.00 67.44 311 PHE A N 1
ATOM 2534 C CA . PHE A 1 311 ? -9.960 -21.070 12.226 1.00 67.44 311 PHE A CA 1
ATOM 2535 C C . PHE A 1 311 ? -9.711 -20.149 11.037 1.00 67.44 311 PHE A C 1
ATOM 2537 O O . PHE A 1 311 ? -8.769 -20.353 10.272 1.00 67.44 311 PHE A O 1
ATOM 2544 N N . SER A 1 312 ? -10.565 -19.142 10.880 1.00 82.19 312 SER A N 1
ATOM 2545 C CA . SER A 1 312 ? -10.289 -17.985 10.028 1.00 82.19 312 SER A CA 1
ATOM 2546 C C . SER A 1 312 ? -10.037 -16.777 10.915 1.00 82.19 312 SER A C 1
ATOM 2548 O O . SER A 1 312 ? -10.572 -16.681 12.019 1.00 82.19 312 SER A O 1
ATOM 2550 N N . TRP A 1 313 ? -9.210 -15.846 10.455 1.00 89.06 313 TRP A N 1
ATOM 2551 C CA . TRP A 1 313 ? -8.907 -14.629 11.198 1.00 89.06 313 TRP A CA 1
ATOM 2552 C C . TRP A 1 313 ? -9.427 -13.421 10.434 1.00 89.06 313 TRP A C 1
ATOM 2554 O O . TRP A 1 313 ? -9.071 -13.232 9.272 1.00 89.06 313 TRP A O 1
ATOM 2564 N N . ARG A 1 314 ? -10.225 -12.582 11.097 1.00 91.50 314 ARG A N 1
ATOM 2565 C CA . ARG A 1 314 ? -10.699 -11.307 10.541 1.00 91.50 314 ARG A CA 1
ATOM 2566 C C . ARG A 1 314 ? -10.072 -10.114 11.254 1.00 91.50 314 ARG A C 1
ATOM 2568 O O . ARG A 1 314 ? -9.540 -10.243 12.357 1.00 91.50 314 ARG A O 1
ATOM 2575 N N . HIS A 1 315 ? -10.180 -8.935 10.655 1.00 94.06 315 HIS A N 1
ATOM 2576 C CA . HIS A 1 315 ? -9.807 -7.692 11.324 1.00 94.06 315 HIS A CA 1
ATOM 2577 C C . HIS A 1 315 ? -10.785 -7.341 12.453 1.00 94.06 315 HIS A C 1
ATOM 2579 O O . HIS A 1 315 ? -11.957 -7.721 12.427 1.00 94.06 315 HIS A O 1
ATOM 2585 N N . PHE A 1 316 ? -10.281 -6.621 13.457 1.00 95.44 316 PHE A N 1
ATOM 2586 C CA . PHE A 1 316 ? -11.115 -6.016 14.490 1.00 95.44 316 PHE A CA 1
ATOM 2587 C C . PHE A 1 316 ? -11.980 -4.917 13.881 1.00 95.44 316 PHE A C 1
ATOM 2589 O O . PHE A 1 316 ? -11.490 -4.088 13.116 1.00 95.44 316 PHE A O 1
ATOM 2596 N N . GLU A 1 317 ? -13.253 -4.907 14.256 1.00 94.00 317 GLU A N 1
ATOM 2597 C CA . GLU A 1 317 ? -14.270 -4.062 13.638 1.00 94.00 317 GLU A CA 1
ATOM 2598 C C . GLU A 1 317 ? -14.862 -3.052 14.622 1.00 94.00 317 GLU A C 1
ATOM 2600 O O . GLU A 1 317 ? -15.342 -2.007 14.200 1.00 94.00 317 GLU A O 1
ATOM 2605 N N . SER A 1 318 ? -14.811 -3.313 15.933 1.00 94.44 318 SER A N 1
ATOM 2606 C CA . SER A 1 318 ? -15.441 -2.472 16.964 1.00 94.44 318 SER A CA 1
ATOM 2607 C C . SER A 1 318 ? -14.683 -2.476 18.291 1.00 94.44 318 SER A C 1
ATOM 2609 O O . SER A 1 318 ? -13.878 -3.375 18.549 1.00 94.44 318 SER A O 1
ATOM 2611 N N . ILE A 1 319 ? -14.966 -1.513 19.184 1.00 93.94 319 ILE A N 1
ATOM 2612 C CA . ILE A 1 319 ? -14.411 -1.571 20.548 1.00 93.94 319 ILE A CA 1
ATOM 2613 C C . ILE A 1 319 ? -14.927 -2.794 21.314 1.00 93.94 319 ILE A C 1
ATOM 2615 O O . ILE A 1 319 ? -14.246 -3.284 22.212 1.00 93.94 319 ILE A O 1
ATOM 2619 N N . GLN A 1 320 ? -16.122 -3.289 20.975 1.00 93.50 320 GLN A N 1
ATOM 2620 C CA . GLN A 1 320 ? -16.702 -4.463 21.614 1.00 93.50 320 GLN A CA 1
ATOM 2621 C C . GLN A 1 320 ? -15.895 -5.721 21.292 1.00 93.50 320 GLN A C 1
ATOM 2623 O O . GLN A 1 320 ? -15.679 -6.526 22.192 1.00 93.50 320 GLN A O 1
ATOM 2628 N N . ASP A 1 321 ? -15.377 -5.857 20.065 1.00 93.56 321 ASP A N 1
ATOM 2629 C CA . ASP A 1 321 ? -14.432 -6.932 19.733 1.00 93.56 321 ASP A CA 1
ATOM 2630 C C . ASP A 1 321 ? -13.202 -6.877 20.645 1.00 93.56 321 ASP A C 1
ATOM 2632 O O . ASP A 1 321 ? -12.773 -7.902 21.167 1.00 93.56 321 ASP A O 1
ATOM 2636 N N . VAL A 1 322 ? -12.661 -5.673 20.876 1.00 93.44 322 VAL A N 1
ATOM 2637 C CA . VAL A 1 322 ? -11.498 -5.489 21.756 1.00 93.44 322 VAL A CA 1
ATOM 2638 C C . VAL A 1 322 ? -11.840 -5.849 23.200 1.00 93.44 322 VAL A C 1
ATOM 2640 O O . VAL A 1 322 ? -11.076 -6.559 23.837 1.00 93.44 322 VAL A O 1
ATOM 2643 N N . ARG A 1 323 ? -13.006 -5.428 23.703 1.00 93.44 323 ARG A N 1
ATOM 2644 C CA . ARG A 1 323 ? -13.478 -5.770 25.056 1.00 93.44 323 ARG A CA 1
ATOM 2645 C C . ARG A 1 323 ? -13.768 -7.257 25.242 1.00 93.44 323 ARG A C 1
ATOM 2647 O O . ARG A 1 323 ? -13.662 -7.738 26.356 1.00 93.44 323 ARG A O 1
ATOM 2654 N N . ASN A 1 324 ? -14.180 -7.957 24.187 1.00 91.81 324 ASN A N 1
ATOM 2655 C CA . ASN A 1 324 ? -14.388 -9.404 24.228 1.00 91.81 324 ASN A CA 1
ATOM 2656 C C . ASN A 1 324 ? -13.057 -10.173 24.233 1.00 91.81 324 ASN A C 1
ATOM 2658 O O . ASN A 1 324 ? -13.028 -11.324 24.659 1.00 91.81 324 ASN A O 1
ATOM 2662 N N . ALA A 1 325 ? -11.996 -9.567 23.693 1.00 89.94 325 ALA A N 1
ATOM 2663 C CA . ALA A 1 325 ? -10.656 -10.138 23.651 1.00 89.94 325 ALA A CA 1
ATOM 2664 C C . ALA A 1 325 ? -9.845 -9.898 24.939 1.00 89.94 325 ALA A C 1
ATOM 2666 O O . ALA A 1 325 ? -8.990 -10.723 25.255 1.00 89.94 325 ALA A O 1
ATOM 2667 N N . GLU A 1 326 ? -10.080 -8.774 25.633 1.00 89.69 326 GLU A N 1
ATOM 2668 C CA . GLU A 1 326 ? -9.493 -8.440 26.949 1.00 89.69 326 GLU A CA 1
ATOM 2669 C C . GLU A 1 326 ? -10.040 -9.320 28.086 1.00 89.69 326 GLU A C 1
ATOM 2671 O O . GLU A 1 326 ? -9.217 -9.725 28.938 1.00 89.69 326 GLU A O 1
#

Foldseek 3Di:
DVLVVVLVVLLPDDLVVNVVCLVPDDLLLLLLSLLVWKDKAFPDPPGPPCPPLVPFDWDDDPNGIIIGTPDPPCNSVVVSLNSCCPPPVPSSVVSRVCSHPPDSVVSVVVSVVVVQVVCVVVLQHAQVVLLCLQPADDPVLLVDFQDFLVVPDDPPDDSAADCVLVVVCVLAVLVVLLLVVLPDPRLNSSLSSLLVSNLSSQCSNVVNDPVDPVSSVQSSQQLQQQLSALLCVQQVNDSVSSSVSSNGHRSSNSSNSSQVLLVVLLVVLVVCCVVCVVVCVVVDDPVNVVQSVQSNPVTHWGWDQDPPSDTDTGHRRYVVSSVVSD

Organism: NCBI:txid408172

Radius of gyration: 26.73 Å; chains: 1; bounding box: 63×50×72 Å

Secondary structure (DSSP, 8-state):
-HHHHHHHHHHTS-HHHHHHHHHHS-HHHHHHHHHHHEEEEESSTTTTT-TT-TT--EE-SSSSEEEEESSS--HHHHHHHHHHHHH-HHHHHHHHHHHHHS-HHHHHHHHHHHHHHHHHHTT---HHHHHGGGSPPPTTGGGSPPPPGGGG--TTS------GGGGGGGG-HHHHHHHHH---HHHHHHHHHHHHHHHHHHHHHHT--TT-HHHHHHHHHHHHHHHHHHHHHHHTT-HHHHHHHHHHS-HHHHHHHHHHHHHHHHHHHHHHHHHHHHHHTTT--HHHHHHHHHHHSSS--EEEE-TTS-EEEE---SHHHHHHH-

Sequence (326 aa):
ERAMEWLEFLGRCDDSSILEWLQSEDFDQKVALFQSLVKVYKDDEMTNSYEGVEGMTHLSLDGVYDIYFKIKEHGALKRLLILLCSEDPKLYNSILEAVIWYPVTQTVEKAYRWRLIRTAERGIPDFEESMQIYSRPSPEALKLPVPELEDFTYQGEFKIAPTYPLALMESVPFLKDVILRLGSSARLNTVCWEFIYLANKVMVADQVNPSDLEMRKESLQKMLGYINIGLEIGSCGDLERGAKLLSHTHALPFFQTGYYKLMDLKWKAENFLKENGSFLEWILTDYHKDLLAAFLDRFPRVAQVGDKKSFSWRHFESIQDVRNAE

InterPro domains:
  IPR045750 Protein of unknown function DUF6178 [PF19676] (1-326)